Protein AF-A0A1Y1W4R8-F1 (afdb_monomer_lite)

Foldseek 3Di:
DPDPVQLQFAVVRDWDFAWDFDDAKFFFKFKKKAACVVVVVCVVVVHDPVNLVCQLPNDQKDKDWDDWDQDPPRGIITMIMIGHDGHGLPPVVVVSSQVSCVVSRIWTQKTKMKGKIWFADWQVLVVVLCVVLPFDPVQKDPQCLAQNGFKTWGWDADPNWIKIKMKGFPLVCCCVDPVNLVVCLPDVVCVVPPPDPVVVVVLVVQQSTTIMMIMMITRDRHDDDSVVVVVVVVVVRVSSSRRIGHGDGSVSVVVVVVVCQVVDDFDWDQDVVQRWIWTFRDQPVRNRDGDTHTGRD

Sequence (297 aa):
MPDISDARYTSNGIEQQGFVQQSDIFMDSCVVEIPDSYTLMDQLHNITPFDRLHRVFGDGYSFKYIRCSTSVTNGNVSVYKVSAPNVAIADPALTDIFLRMHQEHVFLQNYDITMDCLNISSRAIVKEFLLDNGISSKDILDDENKVGANCISWFTEEDEIRIRNKLYNKFVQLLESGEVRNQLTSKLSELVMPTSQQFGETLVACRNEGLMRLELTVHSPELKEVEWNTNLIVNTLEFLHNCRTFATSYEKQWMALVDQIHNKHTLCIYFHKEHSLGYCHWFNKTTKEISQKWLAI

Radius of gyration: 21.76 Å; chains: 1; bounding box: 57×47×58 Å

Organism: NCBI:txid61395

Secondary structure (DSSP, 8-state):
----TT---STTS-EEES-EE-S--EEEEEEEEEEHHHHHHHHHHT--HHHHHHHHH-TTSEEEEEEEEEETTTEEEEEEEEEEEEEETT-HHHHHHHHHHHHTT-EEEEEEEEEEEEBB--HHHHHHHHHHTT--TTTB---HHHH-TTEEEEEEEETTEEEEEEEEEHHHHHHHSHHHHHHHTT-THHHHS-SSHHHHHHHHHTTTS-EEEEEEEE--SSPPPHHHHHHHHHHHHHHGGGSEEE---HHHHHHHHHHHHHHS--EEEEETTTTEEEEEEEE-TTT--EEEEEEE-

pLDDT: mean 76.64, std 18.44, range [25.83, 98.0]

Structure (mmCIF, N/CA/C/O backbone):
data_AF-A0A1Y1W4R8-F1
#
_entry.id   AF-A0A1Y1W4R8-F1
#
loop_
_atom_site.group_PDB
_atom_site.id
_atom_site.type_symbol
_atom_site.label_atom_id
_atom_site.label_alt_id
_atom_site.label_comp_id
_atom_site.label_asym_id
_atom_site.label_entity_id
_atom_site.label_seq_id
_atom_site.pdbx_PDB_ins_code
_atom_site.Cartn_x
_atom_site.Cartn_y
_atom_site.Cartn_z
_atom_site.occupancy
_atom_site.B_iso_or_equiv
_atom_site.auth_seq_id
_atom_site.auth_comp_id
_atom_site.auth_asym_id
_atom_site.auth_atom_id
_atom_site.pdbx_PDB_model_num
ATOM 1 N N . MET A 1 1 ? -9.402 16.502 23.669 1.00 25.83 1 MET A N 1
ATOM 2 C CA . MET A 1 1 ? -9.146 15.059 23.493 1.00 25.83 1 MET A CA 1
ATOM 3 C C . MET A 1 1 ? -10.283 14.514 22.651 1.00 25.83 1 MET A C 1
ATOM 5 O O . MET A 1 1 ? -11.416 14.765 23.046 1.00 25.83 1 MET A O 1
ATOM 9 N N . PRO A 1 2 ? -10.045 13.912 21.474 1.00 29.12 2 PRO A N 1
ATOM 10 C CA . PRO A 1 2 ? -11.125 13.269 20.745 1.00 29.12 2 PRO A CA 1
ATOM 11 C C . PRO A 1 2 ? -11.544 12.035 21.540 1.00 29.12 2 PRO A C 1
ATOM 13 O O . PRO A 1 2 ? -10.716 11.203 21.900 1.00 29.12 2 PRO A O 1
ATOM 16 N N . ASP A 1 3 ? -12.820 12.026 21.884 1.00 32.09 3 ASP A N 1
ATOM 17 C CA . ASP A 1 3 ? -13.491 11.049 22.718 1.00 32.09 3 ASP A CA 1
ATOM 18 C C . ASP A 1 3 ? -13.475 9.664 22.048 1.00 32.09 3 ASP A C 1
ATOM 20 O O . ASP A 1 3 ? -13.881 9.508 20.898 1.00 32.09 3 ASP A O 1
ATOM 24 N N . ILE A 1 4 ? -12.959 8.674 22.777 1.00 39.00 4 ILE A N 1
ATOM 25 C CA . ILE A 1 4 ? -12.808 7.260 22.388 1.00 39.00 4 ILE A CA 1
ATOM 26 C C . ILE A 1 4 ? -14.156 6.515 22.578 1.00 39.00 4 ILE A C 1
ATOM 28 O O . ILE A 1 4 ? -14.237 5.295 22.466 1.00 39.00 4 ILE A O 1
ATOM 32 N N . SER A 1 5 ? -15.244 7.238 22.866 1.00 36.25 5 SER A N 1
ATOM 33 C CA . SER A 1 5 ? -16.512 6.691 23.368 1.00 36.25 5 SER A CA 1
ATOM 34 C C . SER A 1 5 ? -17.305 5.791 22.406 1.00 36.25 5 SER A C 1
ATOM 36 O O . SER A 1 5 ? -18.175 5.050 22.881 1.00 36.25 5 SER A O 1
ATOM 38 N N . ASP A 1 6 ? -16.955 5.745 21.114 1.00 42.34 6 ASP A N 1
ATOM 39 C CA . ASP A 1 6 ? -17.695 4.963 20.106 1.00 42.34 6 ASP A CA 1
ATOM 40 C C . ASP A 1 6 ? -16.934 3.779 19.480 1.00 42.34 6 ASP A C 1
ATOM 42 O O . ASP A 1 6 ? -17.527 2.992 18.744 1.00 42.34 6 ASP A O 1
ATOM 46 N N . ALA A 1 7 ? -15.662 3.543 19.823 1.00 44.97 7 ALA A N 1
ATOM 47 C CA . ALA A 1 7 ? -14.956 2.319 19.413 1.00 44.97 7 ALA A CA 1
ATOM 48 C C . ALA A 1 7 ? -15.238 1.175 20.402 1.00 44.97 7 ALA A C 1
ATOM 50 O O . ALA A 1 7 ? -14.342 0.647 21.059 1.00 44.97 7 ALA A O 1
ATOM 51 N N . ARG A 1 8 ? -16.513 0.816 20.574 1.00 48.50 8 ARG A N 1
ATOM 52 C CA . ARG A 1 8 ? -16.919 -0.240 21.507 1.00 48.50 8 ARG A CA 1
ATOM 53 C C . ARG A 1 8 ? -17.079 -1.585 20.798 1.00 48.50 8 ARG A C 1
ATOM 55 O O . ARG A 1 8 ? -18.170 -1.979 20.387 1.00 48.50 8 ARG A O 1
ATOM 62 N N . TYR A 1 9 ? -15.951 -2.297 20.793 1.00 55.53 9 TYR A N 1
ATOM 63 C CA . TYR A 1 9 ? -15.835 -3.754 20.829 1.00 55.53 9 TYR A CA 1
ATOM 64 C C . TYR A 1 9 ? -16.275 -4.574 19.601 1.00 55.53 9 TYR A C 1
ATOM 66 O O . TYR A 1 9 ? -17.078 -4.152 18.759 1.00 55.53 9 TYR A O 1
ATOM 74 N N . THR A 1 10 ? -15.838 -5.843 19.601 1.00 52.84 10 THR A N 1
ATOM 75 C CA . THR A 1 10 ? -16.406 -6.926 18.776 1.00 52.84 10 THR A CA 1
ATOM 76 C C . THR A 1 10 ? -17.931 -6.944 18.859 1.00 52.84 10 THR A C 1
ATOM 78 O O . THR A 1 10 ? -18.533 -6.348 19.758 1.00 52.84 10 THR A O 1
ATOM 81 N N . SER A 1 11 ? -18.613 -7.643 17.946 1.00 49.59 11 SER A N 1
ATOM 82 C CA . SER A 1 11 ? -20.048 -7.964 18.093 1.00 49.59 11 SER A CA 1
ATOM 83 C C . SER A 1 11 ? -20.407 -8.511 19.488 1.00 49.59 11 SER A C 1
ATOM 85 O O . SER A 1 11 ? -21.553 -8.375 19.899 1.00 49.59 11 SER A O 1
ATOM 87 N N . ASN A 1 12 ? -19.412 -9.003 20.242 1.00 51.88 12 ASN A N 1
ATOM 88 C CA . ASN A 1 12 ? -19.531 -9.581 21.576 1.00 51.88 12 ASN A CA 1
ATOM 89 C C . ASN A 1 12 ? -18.838 -8.793 22.711 1.00 51.88 12 ASN A C 1
ATOM 91 O O . ASN A 1 12 ? -18.722 -9.329 23.809 1.00 51.88 12 ASN A O 1
ATOM 95 N N . GLY A 1 13 ? -18.361 -7.558 22.512 1.00 55.25 13 GLY A N 1
ATOM 96 C CA . GLY A 1 13 ? -17.855 -6.771 23.649 1.00 55.25 13 GLY A CA 1
ATOM 97 C C . GLY A 1 13 ? -16.383 -6.991 24.044 1.00 55.25 13 GLY A C 1
ATOM 98 O O . GLY A 1 13 ? -16.020 -6.628 25.157 1.00 55.25 13 GLY A O 1
ATOM 99 N N . ILE A 1 14 ? -15.533 -7.578 23.187 1.00 59.78 14 ILE A N 1
ATOM 100 C CA . ILE A 1 14 ? -14.160 -7.979 23.567 1.00 59.78 14 ILE A CA 1
ATOM 101 C C . ILE A 1 14 ? -13.089 -7.089 22.902 1.00 59.78 14 ILE A C 1
ATOM 103 O O . ILE A 1 14 ? -13.163 -6.792 21.711 1.00 59.78 14 ILE A O 1
ATOM 107 N N . GLU A 1 15 ? -12.104 -6.649 23.685 1.00 68.25 15 GLU A N 1
ATOM 108 C CA . GLU A 1 15 ? -10.850 -6.028 23.227 1.00 68.25 15 GLU A CA 1
ATOM 109 C C . GLU A 1 15 ? -9.835 -7.129 22.890 1.00 68.25 15 GLU A C 1
ATOM 111 O O . GLU A 1 15 ? -9.728 -8.103 23.638 1.00 68.25 15 GLU A O 1
ATOM 116 N N . GLN A 1 16 ? -9.101 -6.999 21.780 1.00 72.94 16 GLN A N 1
ATOM 117 C CA . GLN A 1 16 ? -8.046 -7.951 21.423 1.00 72.94 16 GLN A CA 1
ATOM 118 C C . GLN A 1 16 ? -6.667 -7.298 21.535 1.00 72.94 16 GLN A C 1
ATOM 120 O O . GLN A 1 16 ? -6.483 -6.108 21.276 1.00 72.94 16 GLN A O 1
ATOM 125 N N . GLN A 1 17 ? -5.687 -8.098 21.944 1.00 79.44 17 GLN A N 1
ATOM 126 C CA . GLN A 1 17 ? -4.281 -7.749 21.797 1.00 79.44 17 GLN 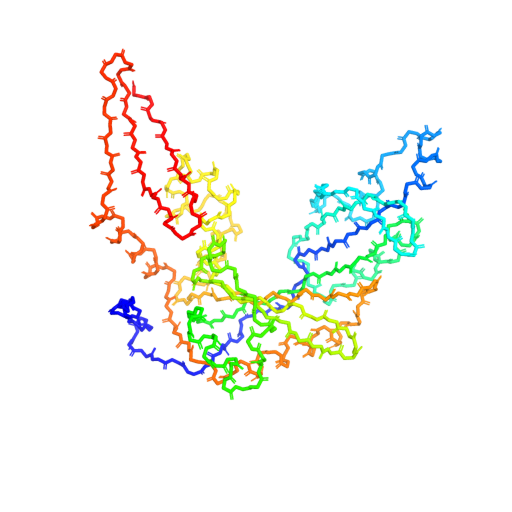A CA 1
ATOM 127 C C . GLN A 1 17 ? -3.805 -8.422 20.512 1.00 79.44 17 GLN A C 1
ATOM 129 O O . GLN A 1 17 ? -3.897 -9.644 20.393 1.00 79.44 17 GLN A O 1
ATOM 134 N N . GLY A 1 18 ? -3.379 -7.613 19.547 1.00 82.62 18 GLY A N 1
ATOM 135 C CA . GLY A 1 18 ? -2.769 -8.084 18.313 1.00 82.62 18 GLY A CA 1
ATOM 136 C C . GLY A 1 18 ? -3.658 -8.178 17.088 1.00 82.62 18 GLY A C 1
ATOM 137 O O . GLY A 1 18 ? -4.890 -8.142 17.137 1.00 82.62 18 GLY A O 1
ATOM 138 N N . PHE A 1 19 ? -2.981 -8.294 15.952 1.00 84.25 19 PHE A N 1
ATOM 139 C CA . PHE A 1 19 ? -3.581 -8.593 14.660 1.00 84.25 19 PHE A CA 1
ATOM 140 C C . PHE A 1 19 ? -3.643 -10.105 14.456 1.00 84.25 19 PHE A C 1
ATOM 142 O O . PHE A 1 19 ? -2.701 -10.823 14.793 1.00 84.25 19 PHE A O 1
ATOM 149 N N . VAL A 1 20 ? -4.745 -10.582 13.877 1.00 79.94 20 VAL A N 1
ATOM 150 C CA . VAL A 1 20 ? -4.888 -11.984 13.465 1.00 79.94 20 VAL A CA 1
ATOM 151 C C . VAL A 1 20 ? -4.828 -12.047 11.942 1.00 79.94 20 VAL A C 1
ATOM 153 O O . VAL A 1 20 ? -5.489 -11.273 11.251 1.00 79.94 20 VAL A O 1
ATOM 156 N N . GLN A 1 21 ? -4.008 -12.944 11.405 1.00 76.38 21 GLN A N 1
ATOM 157 C CA . GLN A 1 21 ? -3.837 -13.112 9.964 1.00 76.38 21 GLN A CA 1
ATOM 158 C C . GLN A 1 21 ? -5.054 -13.812 9.341 1.00 76.38 21 GLN A C 1
ATOM 160 O O . GLN A 1 21 ? -5.540 -14.801 9.887 1.00 76.38 21 GLN A O 1
ATOM 165 N N . GLN A 1 22 ? -5.519 -13.329 8.182 1.00 69.06 22 GLN A N 1
ATOM 166 C CA . GLN A 1 22 ? -6.633 -13.946 7.443 1.00 69.06 22 GLN A CA 1
ATOM 167 C C . GLN A 1 22 ? -6.262 -14.414 6.027 1.00 69.06 22 GLN A C 1
ATOM 169 O O . GLN A 1 22 ? -7.001 -15.202 5.444 1.00 69.06 22 GLN A O 1
ATOM 174 N N . SER A 1 23 ? -5.175 -13.897 5.444 1.00 69.81 23 SER A N 1
ATOM 175 C CA . SER A 1 23 ? -4.944 -13.972 3.995 1.00 69.81 23 SER A CA 1
ATOM 176 C C . SER A 1 23 ? -3.475 -14.154 3.607 1.00 69.81 23 SER A C 1
ATOM 178 O O . SER A 1 23 ? -2.574 -13.991 4.437 1.00 69.81 23 SER A O 1
ATOM 180 N N . ASP A 1 24 ? -3.279 -14.508 2.335 1.00 78.69 24 ASP A N 1
ATOM 181 C CA . ASP A 1 24 ? -1.984 -14.590 1.661 1.00 78.69 24 ASP A CA 1
ATOM 182 C C . ASP A 1 24 ? -1.359 -13.197 1.453 1.00 78.69 24 ASP A C 1
ATOM 184 O O . ASP A 1 24 ? -2.015 -12.162 1.581 1.00 78.69 24 ASP A O 1
ATOM 188 N N . ILE A 1 25 ? -0.066 -13.172 1.131 1.00 87.94 25 ILE A N 1
ATOM 189 C CA . ILE A 1 25 ? 0.688 -11.945 0.849 1.00 87.94 25 ILE A CA 1
ATOM 190 C C . ILE A 1 25 ? 0.608 -11.645 -0.648 1.00 87.94 25 ILE A C 1
ATOM 192 O O . ILE A 1 25 ? 0.933 -12.497 -1.480 1.00 87.94 25 ILE A O 1
ATOM 196 N N . PHE A 1 26 ? 0.235 -10.415 -0.996 1.00 89.69 26 PHE A N 1
ATOM 197 C CA . PHE A 1 26 ? 0.053 -9.985 -2.384 1.00 89.69 26 PHE A CA 1
ATOM 198 C C . PHE A 1 26 ? 0.991 -8.841 -2.749 1.00 89.69 26 PHE A C 1
ATOM 200 O O . PHE A 1 26 ? 1.222 -7.951 -1.936 1.00 89.69 26 PHE A O 1
ATOM 207 N N . MET A 1 27 ? 1.466 -8.807 -3.992 1.00 89.44 27 MET A N 1
ATOM 208 C CA . MET A 1 27 ? 2.014 -7.590 -4.587 1.00 89.44 27 MET A CA 1
ATOM 209 C C . MET A 1 27 ? 0.844 -6.706 -5.037 1.00 89.44 27 MET A C 1
ATOM 211 O O . MET A 1 27 ? 0.074 -7.103 -5.908 1.00 89.44 27 MET A O 1
ATOM 215 N N . ASP A 1 28 ? 0.697 -5.522 -4.439 1.00 87.38 28 ASP A N 1
ATOM 216 C CA . ASP A 1 28 ? -0.388 -4.575 -4.755 1.00 87.38 28 ASP A CA 1
ATOM 217 C C . ASP A 1 28 ? 0.006 -3.647 -5.904 1.00 87.38 28 ASP A C 1
ATOM 219 O O . ASP A 1 28 ? -0.765 -3.377 -6.829 1.00 87.38 28 ASP A O 1
ATOM 223 N N . SER A 1 29 ? 1.245 -3.160 -5.880 1.00 92.12 29 SER A N 1
ATOM 224 C CA . SER A 1 29 ? 1.756 -2.318 -6.950 1.00 92.12 29 SER A CA 1
ATOM 225 C C . SER A 1 29 ? 3.275 -2.282 -6.991 1.00 92.12 29 SER A C 1
ATOM 227 O O . SER A 1 29 ? 3.942 -2.650 -6.031 1.00 92.12 29 SER A O 1
ATOM 229 N N . CYS A 1 30 ? 3.834 -1.805 -8.095 1.00 93.69 30 CYS A N 1
ATOM 230 C CA . CYS A 1 30 ? 5.234 -1.427 -8.162 1.00 93.69 30 CYS A CA 1
ATOM 231 C C . CYS A 1 30 ? 5.417 -0.079 -8.850 1.00 93.69 30 CYS A C 1
ATOM 233 O O . CYS A 1 30 ? 4.568 0.389 -9.613 1.00 93.69 30 CYS A O 1
ATOM 235 N N . VAL A 1 31 ? 6.528 0.578 -8.541 1.00 94.94 31 VAL A N 1
ATOM 236 C CA . VAL A 1 31 ? 6.958 1.794 -9.219 1.00 94.94 31 VAL A CA 1
ATOM 237 C C . VAL A 1 31 ? 8.148 1.443 -10.082 1.00 94.94 31 VAL A C 1
ATOM 239 O O . VAL A 1 31 ? 9.137 0.893 -9.597 1.00 94.94 31 VAL A O 1
ATOM 242 N N . VAL A 1 32 ? 8.043 1.783 -11.359 1.00 94.81 32 VAL A N 1
ATOM 243 C CA . VAL A 1 32 ? 9.066 1.503 -12.357 1.00 94.81 32 VAL A CA 1
ATOM 244 C C . VAL A 1 32 ? 9.500 2.775 -13.062 1.00 94.81 32 VAL A C 1
ATOM 246 O O . VAL A 1 32 ? 8.744 3.743 -13.167 1.00 94.81 32 VAL A O 1
ATOM 249 N N . GLU A 1 33 ? 10.721 2.764 -13.568 1.00 94.00 33 GLU A N 1
ATOM 250 C CA . GLU A 1 33 ? 11.289 3.826 -14.376 1.00 94.00 33 GLU A CA 1
ATOM 251 C C . GLU A 1 33 ? 11.697 3.315 -15.758 1.00 94.00 33 GLU A C 1
ATOM 253 O O . GLU A 1 33 ? 12.203 2.203 -15.914 1.00 94.00 33 GLU A O 1
ATOM 258 N N . ILE A 1 34 ? 11.453 4.150 -16.765 1.00 92.56 34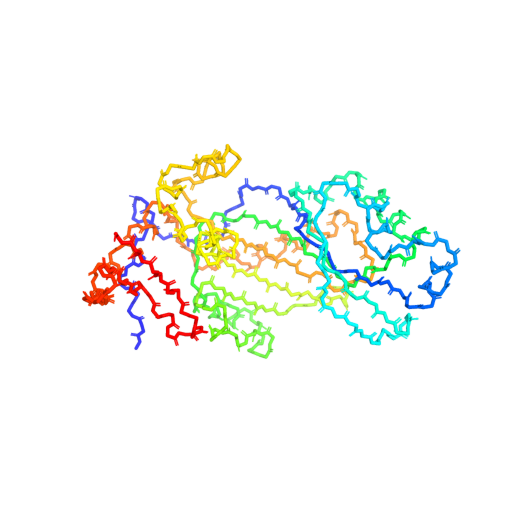 ILE A N 1
ATOM 259 C CA . ILE A 1 34 ? 11.844 3.919 -18.154 1.00 92.56 34 ILE A CA 1
ATOM 260 C C . ILE A 1 34 ? 12.804 5.050 -18.537 1.00 92.56 34 ILE A C 1
ATOM 262 O O . ILE A 1 34 ? 12.392 6.214 -18.481 1.00 92.56 34 ILE A O 1
ATOM 266 N N . PRO A 1 35 ? 14.069 4.757 -18.891 1.00 90.94 35 PRO A N 1
ATOM 267 C CA . PRO A 1 35 ? 15.035 5.795 -19.226 1.00 90.94 35 PRO A CA 1
ATOM 268 C C . PRO A 1 35 ? 14.734 6.467 -20.562 1.00 90.94 35 PRO A C 1
ATOM 270 O O . PRO A 1 35 ? 14.467 5.808 -21.570 1.00 90.94 35 PRO A O 1
ATOM 273 N N . ASP A 1 36 ? 14.862 7.791 -20.589 1.00 85.31 36 ASP A N 1
ATOM 274 C CA . ASP A 1 36 ? 14.598 8.604 -21.776 1.00 85.31 36 ASP A CA 1
ATOM 275 C C . ASP A 1 36 ? 15.596 8.288 -22.907 1.00 85.31 36 ASP A C 1
ATOM 277 O O . ASP A 1 36 ? 15.286 8.469 -24.083 1.00 85.31 36 ASP A O 1
ATOM 281 N N . SER A 1 37 ? 16.776 7.742 -22.597 1.00 77.25 37 SER A N 1
ATOM 282 C CA . SER A 1 37 ? 17.736 7.274 -23.609 1.00 77.25 37 SER A CA 1
ATOM 283 C C . SER A 1 37 ? 17.149 6.208 -24.543 1.00 77.25 37 SER A C 1
ATOM 285 O O . SER A 1 37 ? 17.517 6.159 -25.717 1.00 77.25 37 SER A O 1
ATOM 287 N N . TYR A 1 38 ? 16.195 5.407 -24.062 1.00 74.00 38 TYR A N 1
ATOM 288 C CA . TYR A 1 38 ? 15.489 4.418 -24.877 1.00 74.00 38 TYR A CA 1
ATOM 289 C C . TYR A 1 38 ? 14.309 5.022 -25.644 1.00 74.00 38 TYR A C 1
ATOM 291 O O . TYR A 1 38 ? 13.960 4.514 -26.709 1.00 74.00 38 TYR A O 1
ATOM 299 N N . THR A 1 39 ? 13.775 6.169 -25.203 1.00 63.91 39 THR A N 1
ATOM 300 C CA . THR A 1 39 ? 12.689 6.852 -25.927 1.00 63.91 39 THR A CA 1
ATOM 301 C C . THR A 1 39 ? 13.112 7.360 -27.310 1.00 63.91 39 THR A C 1
ATOM 303 O O . THR A 1 39 ? 12.273 7.459 -28.202 1.00 63.91 39 THR A O 1
ATOM 306 N N . LEU A 1 40 ? 14.407 7.613 -27.547 1.00 59.34 40 LEU A N 1
ATOM 307 C CA . LEU A 1 40 ? 14.915 8.004 -28.871 1.00 59.34 40 LEU A CA 1
ATOM 308 C C . LEU A 1 40 ? 14.905 6.840 -29.881 1.00 59.34 40 LEU A C 1
ATOM 310 O O . LEU A 1 40 ? 14.581 7.036 -31.050 1.00 59.34 40 LEU A O 1
ATOM 314 N N . MET A 1 41 ? 15.241 5.625 -29.431 1.00 61.75 41 MET A N 1
ATOM 315 C CA . MET A 1 41 ? 15.124 4.394 -30.232 1.00 61.75 41 MET A CA 1
ATOM 316 C C . MET A 1 41 ? 13.650 4.050 -30.478 1.00 61.75 41 MET A C 1
ATOM 318 O O . MET A 1 41 ? 13.272 3.634 -31.569 1.00 61.75 41 MET A O 1
ATOM 322 N N . ASP A 1 42 ? 12.804 4.285 -29.479 1.00 66.00 42 ASP A N 1
ATOM 323 C CA . ASP A 1 42 ? 11.368 4.041 -29.557 1.00 66.00 42 ASP A CA 1
ATOM 324 C C . ASP A 1 42 ? 10.651 4.958 -30.546 1.00 66.00 42 ASP A C 1
ATOM 326 O O . ASP A 1 42 ? 9.759 4.506 -31.261 1.00 66.00 42 ASP A O 1
ATOM 330 N N . GLN A 1 43 ? 11.085 6.216 -30.664 1.00 62.81 43 GLN A N 1
ATOM 331 C CA . GLN A 1 43 ? 10.585 7.147 -31.680 1.00 62.81 43 GLN A CA 1
ATOM 332 C C . GLN A 1 43 ? 10.854 6.661 -33.110 1.00 62.81 43 GLN A C 1
ATOM 334 O O . GLN A 1 43 ? 10.039 6.905 -33.997 1.00 62.81 43 GLN A O 1
ATOM 339 N N . LEU A 1 44 ? 11.957 5.940 -33.346 1.00 63.81 44 LEU A N 1
ATOM 340 C CA . LEU A 1 44 ? 12.257 5.348 -34.657 1.00 63.81 44 LEU A CA 1
ATOM 341 C C . LEU A 1 44 ? 11.349 4.150 -34.983 1.00 63.81 44 LEU A C 1
ATOM 343 O O . LEU A 1 44 ? 11.157 3.831 -36.156 1.00 63.81 44 LEU A O 1
ATOM 347 N N . HIS A 1 45 ? 10.775 3.509 -33.962 1.00 69.94 45 HIS A N 1
ATOM 348 C CA . HIS A 1 45 ? 9.942 2.311 -34.085 1.00 69.94 45 HIS A CA 1
ATOM 349 C C . HIS A 1 45 ? 8.470 2.522 -33.679 1.00 69.94 45 HIS A C 1
ATOM 351 O O . HIS A 1 45 ? 7.714 1.552 -33.654 1.00 69.94 45 HIS A O 1
ATOM 357 N N . ASN A 1 46 ? 8.048 3.763 -33.401 1.00 74.38 46 ASN A N 1
ATOM 358 C CA . ASN A 1 46 ? 6.721 4.117 -32.873 1.00 74.38 46 ASN A CA 1
ATOM 359 C C . ASN A 1 46 ? 6.309 3.314 -31.623 1.00 74.38 46 ASN A C 1
ATOM 361 O O . ASN A 1 46 ? 5.139 2.978 -31.456 1.00 74.38 46 ASN A O 1
ATOM 365 N N . ILE A 1 47 ? 7.261 2.999 -30.746 1.00 80.50 47 ILE A N 1
ATOM 366 C CA . ILE A 1 47 ? 6.984 2.318 -29.477 1.00 80.50 47 ILE A CA 1
ATOM 367 C C . ILE A 1 47 ? 6.699 3.389 -28.421 1.00 80.50 47 ILE A C 1
ATOM 369 O O . ILE A 1 47 ? 7.424 4.372 -28.301 1.00 80.50 47 ILE A O 1
ATOM 373 N N . THR A 1 48 ? 5.631 3.238 -27.650 1.00 84.88 48 THR A N 1
ATOM 374 C CA . THR A 1 48 ? 5.349 4.118 -26.511 1.00 84.88 48 THR A CA 1
ATOM 375 C C . THR A 1 48 ? 5.831 3.484 -25.202 1.00 84.88 48 THR A C 1
ATOM 377 O O . THR A 1 48 ? 5.948 2.259 -25.105 1.00 84.88 48 THR A O 1
ATOM 380 N N . PRO A 1 49 ? 6.057 4.278 -24.137 1.00 85.25 49 PRO A N 1
ATOM 381 C CA . PRO A 1 49 ? 6.320 3.727 -22.808 1.00 85.25 49 PRO A CA 1
ATOM 382 C C . PRO A 1 49 ? 5.219 2.771 -22.324 1.00 85.25 49 PRO A C 1
ATOM 384 O O . PRO A 1 49 ? 5.515 1.782 -21.661 1.00 85.25 49 PRO A O 1
ATOM 387 N N . PHE A 1 50 ? 3.957 3.022 -22.692 1.00 87.38 50 PHE A N 1
ATOM 388 C CA . PHE A 1 50 ? 2.850 2.119 -22.374 1.00 87.38 50 PHE A CA 1
ATOM 389 C C . PHE A 1 50 ? 2.964 0.785 -23.116 1.00 87.38 50 PHE A C 1
ATOM 391 O O . PHE A 1 50 ? 2.706 -0.247 -22.508 1.00 87.38 50 PHE A O 1
ATOM 398 N N . ASP A 1 51 ? 3.423 0.768 -24.371 1.00 88.44 51 ASP A N 1
ATOM 399 C CA . ASP A 1 51 ? 3.644 -0.487 -25.103 1.00 88.44 51 ASP A CA 1
ATOM 400 C C . ASP A 1 51 ? 4.694 -1.364 -24.410 1.00 88.44 51 ASP A C 1
ATOM 402 O O . ASP A 1 51 ? 4.506 -2.575 -24.299 1.00 88.44 51 ASP A O 1
ATOM 406 N N . ARG A 1 52 ? 5.773 -0.763 -23.884 1.00 89.25 52 ARG A N 1
ATOM 407 C CA . ARG A 1 52 ? 6.774 -1.483 -23.073 1.00 89.25 52 ARG A CA 1
ATOM 408 C C . ARG A 1 52 ? 6.148 -2.073 -21.813 1.00 89.25 52 ARG A C 1
ATOM 410 O O . ARG A 1 52 ? 6.341 -3.251 -21.527 1.00 89.25 52 ARG A O 1
ATOM 417 N N . LEU A 1 53 ? 5.359 -1.282 -21.085 1.00 92.50 53 LEU A N 1
ATOM 418 C CA . LEU A 1 53 ? 4.659 -1.757 -19.889 1.00 92.50 53 LEU A CA 1
ATOM 419 C C . LEU A 1 53 ? 3.688 -2.905 -20.217 1.00 92.50 53 LEU A C 1
ATOM 421 O O . LEU A 1 53 ? 3.696 -3.917 -19.522 1.00 92.50 53 LEU A O 1
ATOM 425 N N . HIS A 1 54 ? 2.929 -2.815 -21.312 1.00 92.25 54 HIS A N 1
ATOM 426 C CA . HIS A 1 54 ? 2.053 -3.901 -21.762 1.00 92.25 54 HIS A CA 1
ATOM 427 C C . HIS A 1 54 ? 2.831 -5.170 -22.140 1.00 92.25 54 HIS A C 1
ATOM 429 O O . HIS A 1 54 ? 2.383 -6.264 -21.811 1.00 92.25 54 HIS A O 1
ATOM 435 N N . ARG A 1 55 ? 4.011 -5.071 -22.767 1.00 91.56 55 ARG A N 1
ATOM 436 C CA . ARG A 1 55 ? 4.851 -6.254 -23.062 1.00 91.56 55 ARG A CA 1
ATOM 437 C C . ARG A 1 55 ? 5.377 -6.944 -21.806 1.00 91.56 55 ARG A C 1
ATOM 439 O O . ARG A 1 55 ? 5.521 -8.164 -21.788 1.00 91.56 55 ARG A O 1
ATOM 446 N N . VAL A 1 56 ? 5.665 -6.172 -20.762 1.00 92.62 56 VAL A N 1
ATOM 447 C CA . VAL A 1 56 ? 6.164 -6.700 -19.489 1.00 92.62 56 VAL A CA 1
ATOM 448 C C . VAL A 1 56 ? 5.038 -7.336 -18.672 1.00 92.62 56 VAL A C 1
ATOM 450 O O . VAL A 1 56 ? 5.148 -8.499 -18.269 1.00 92.62 56 VAL A O 1
ATOM 453 N N . PHE A 1 57 ? 3.971 -6.572 -18.432 1.00 90.81 57 PHE A N 1
ATOM 454 C CA . PHE A 1 57 ? 2.934 -6.885 -17.447 1.00 90.81 57 PHE A CA 1
ATOM 455 C C . PHE A 1 57 ? 1.657 -7.478 -18.066 1.00 90.81 57 PHE A C 1
ATOM 457 O O . PHE A 1 57 ? 0.957 -8.243 -17.409 1.00 90.81 57 PHE A O 1
ATOM 464 N N . GLY A 1 58 ? 1.358 -7.180 -19.332 1.00 88.38 58 GLY A N 1
ATOM 465 C CA . GLY A 1 58 ? 0.132 -7.617 -20.006 1.00 88.38 58 GLY A CA 1
ATOM 466 C C . GLY A 1 58 ? -1.119 -6.823 -19.610 1.00 88.38 58 GLY A C 1
ATOM 467 O O . GLY A 1 58 ? -1.063 -5.849 -18.861 1.00 88.38 58 GLY A O 1
ATOM 468 N N . ASP A 1 59 ? -2.270 -7.260 -20.122 1.00 82.94 59 ASP A N 1
ATOM 469 C CA . ASP A 1 59 ? -3.542 -6.516 -20.060 1.00 82.94 59 ASP A CA 1
ATOM 470 C C . ASP A 1 59 ? -4.258 -6.577 -18.700 1.00 82.94 59 ASP A C 1
ATOM 472 O O . ASP A 1 59 ? -5.260 -5.895 -18.491 1.00 82.94 59 ASP A O 1
ATOM 476 N N . GLY A 1 60 ? -3.758 -7.384 -17.760 1.00 81.56 60 GLY A N 1
ATOM 477 C CA . GLY A 1 60 ? -4.302 -7.474 -16.402 1.00 81.56 60 GLY A CA 1
ATOM 478 C C . GLY A 1 60 ? -3.875 -6.324 -15.486 1.00 81.56 60 GLY A C 1
ATOM 479 O O . GLY A 1 60 ? -4.470 -6.131 -14.431 1.00 81.56 60 GLY A O 1
ATOM 480 N N . TYR A 1 61 ? -2.858 -5.553 -15.866 1.00 89.31 61 TYR A N 1
ATOM 481 C CA . TYR A 1 61 ? -2.292 -4.502 -15.025 1.00 89.31 61 TYR A CA 1
ATOM 482 C C . TYR A 1 61 ? -2.775 -3.126 -15.464 1.00 89.31 61 TYR A C 1
ATOM 484 O O . TYR A 1 61 ? -3.081 -2.886 -16.630 1.00 89.31 61 TYR A O 1
ATOM 492 N N . SER A 1 62 ? -2.812 -2.194 -14.513 1.00 89.06 62 SER A N 1
ATOM 493 C CA . SER A 1 62 ? -3.089 -0.790 -14.813 1.00 89.06 62 SER A CA 1
ATOM 494 C C . SER A 1 62 ? -1.846 0.062 -14.606 1.00 89.06 62 SER A C 1
ATOM 496 O O . SER A 1 62 ? -1.068 -0.141 -13.672 1.00 89.06 62 SER A O 1
ATOM 498 N N . PHE A 1 63 ? -1.664 1.034 -15.497 1.00 92.88 63 PHE A N 1
ATOM 499 C CA . PHE A 1 63 ? -0.470 1.866 -15.551 1.00 92.88 63 PHE A CA 1
ATOM 500 C C . PHE A 1 63 ? -0.836 3.330 -15.340 1.00 92.88 63 PHE A C 1
ATOM 502 O O . PHE A 1 63 ? -1.757 3.859 -15.966 1.00 92.88 63 PHE A O 1
ATOM 509 N N . LYS A 1 64 ? -0.084 4.014 -14.481 1.00 92.81 64 LYS A N 1
ATOM 510 C CA . LYS A 1 64 ? -0.263 5.438 -14.205 1.00 92.81 64 LYS A CA 1
ATOM 511 C C . LYS A 1 64 ? 1.073 6.156 -14.270 1.00 92.81 64 LYS A C 1
ATOM 513 O O . LYS A 1 64 ? 1.959 5.901 -13.460 1.00 92.81 64 LYS A O 1
ATOM 518 N N . TYR A 1 65 ? 1.193 7.110 -15.185 1.00 93.19 65 TYR A N 1
ATOM 519 C CA . TYR A 1 65 ? 2.325 8.031 -15.195 1.00 93.19 65 TYR A CA 1
ATOM 520 C C . TYR A 1 65 ? 2.345 8.872 -13.910 1.00 93.19 65 TYR A C 1
ATOM 522 O O . TYR A 1 65 ? 1.320 9.429 -13.505 1.00 93.19 65 TYR A O 1
ATOM 530 N N . ILE A 1 66 ? 3.510 8.951 -13.266 1.00 93.25 66 ILE A N 1
ATOM 531 C CA . ILE A 1 66 ? 3.711 9.723 -12.037 1.00 93.25 66 ILE A CA 1
ATOM 532 C C . ILE A 1 66 ? 4.400 11.046 -12.360 1.00 93.25 66 ILE A C 1
ATOM 534 O O . ILE A 1 66 ? 3.872 12.109 -12.034 1.00 93.25 66 ILE A O 1
ATOM 538 N N . ARG A 1 67 ? 5.608 10.979 -12.933 1.00 93.44 67 ARG A N 1
ATOM 539 C CA . ARG A 1 67 ? 6.482 12.136 -13.176 1.00 93.44 67 ARG A CA 1
ATOM 540 C C . ARG A 1 67 ? 7.701 11.759 -14.016 1.00 93.44 67 ARG A C 1
ATOM 542 O O . ARG A 1 67 ? 8.072 10.590 -14.069 1.00 93.44 67 ARG A O 1
ATOM 549 N N . CYS A 1 68 ? 8.390 12.768 -14.534 1.00 91.62 68 CYS A N 1
ATOM 550 C CA . CYS A 1 68 ? 9.789 12.660 -14.934 1.00 91.62 68 CYS A CA 1
ATOM 551 C C . CYS A 1 68 ? 10.697 12.929 -13.727 1.00 91.62 68 CYS A C 1
ATOM 553 O O . CYS A 1 68 ? 10.366 13.736 -12.851 1.00 91.62 68 CYS A O 1
ATOM 555 N N . SER A 1 69 ? 11.850 12.272 -13.683 1.00 92.38 69 SER A N 1
ATOM 556 C CA . SER A 1 69 ? 12.887 12.512 -12.678 1.00 92.38 69 SER A CA 1
ATOM 557 C C . SER A 1 69 ? 14.273 12.197 -13.227 1.00 92.38 69 SER A C 1
ATOM 559 O O . SER A 1 69 ? 14.404 11.601 -14.290 1.00 92.38 69 SER A O 1
ATOM 561 N N . THR A 1 70 ? 15.312 12.569 -12.484 1.00 90.69 70 THR A N 1
ATOM 562 C CA . THR A 1 70 ? 16.681 12.134 -12.766 1.00 90.69 70 THR A CA 1
ATOM 563 C C . THR A 1 70 ? 17.042 11.009 -11.802 1.00 90.69 70 THR A C 1
ATOM 565 O O . THR A 1 70 ? 17.166 11.231 -10.598 1.00 90.69 70 THR A O 1
ATOM 568 N N . SER A 1 71 ? 17.159 9.800 -12.339 1.00 86.38 71 SER A N 1
ATOM 569 C CA . SER A 1 71 ? 17.680 8.616 -11.665 1.00 86.38 71 SER A CA 1
ATOM 570 C C . SER A 1 71 ? 19.205 8.688 -11.594 1.00 86.38 71 SER A C 1
ATOM 572 O O . SER A 1 71 ? 19.867 9.117 -12.542 1.00 86.38 71 SER A O 1
ATOM 574 N N . VAL A 1 72 ? 19.771 8.261 -10.463 1.00 83.62 72 VAL A N 1
ATOM 575 C CA . VAL A 1 72 ? 21.230 8.227 -10.256 1.00 83.62 72 VAL A CA 1
ATOM 576 C C . VAL A 1 72 ? 21.888 7.241 -11.220 1.00 83.62 72 VAL A C 1
ATOM 578 O O . VAL A 1 72 ? 22.972 7.509 -11.731 1.00 83.62 72 VAL A O 1
ATOM 581 N N . THR A 1 73 ? 21.225 6.116 -11.480 1.00 84.31 73 THR A N 1
ATOM 582 C CA . THR A 1 73 ? 21.730 5.034 -12.330 1.00 84.31 73 THR A CA 1
ATOM 583 C C . THR A 1 73 ? 21.366 5.236 -13.795 1.00 84.31 73 THR A C 1
ATOM 585 O O . THR A 1 73 ? 22.190 4.978 -14.667 1.00 84.31 73 THR A O 1
ATOM 588 N N . ASN A 1 74 ? 20.156 5.727 -14.070 1.00 85.69 74 ASN A N 1
ATOM 589 C CA . ASN A 1 74 ? 19.569 5.693 -15.410 1.00 85.69 74 ASN A CA 1
ATOM 590 C C . ASN A 1 74 ? 19.436 7.069 -16.091 1.00 85.69 74 ASN A C 1
ATOM 592 O O . ASN A 1 74 ? 18.945 7.157 -17.216 1.00 85.69 74 ASN A O 1
ATOM 596 N N . GLY A 1 75 ? 19.888 8.151 -15.451 1.00 89.25 75 GLY A N 1
ATOM 597 C CA . GLY A 1 75 ? 19.785 9.501 -16.004 1.00 89.25 75 GLY A CA 1
ATOM 598 C C . GLY A 1 75 ? 18.344 10.008 -16.005 1.00 89.25 75 GLY A C 1
ATOM 599 O O . GLY A 1 75 ? 17.614 9.808 -15.038 1.00 89.25 75 GLY A O 1
ATOM 600 N N . ASN A 1 76 ? 17.918 10.706 -17.057 1.00 91.81 76 ASN A N 1
ATOM 601 C CA . ASN A 1 76 ? 16.530 11.164 -17.143 1.00 91.81 76 ASN A CA 1
ATOM 602 C C . ASN A 1 76 ? 15.596 9.979 -17.395 1.00 91.81 76 ASN A C 1
ATOM 604 O O . ASN A 1 76 ? 15.832 9.176 -18.299 1.00 91.81 76 ASN A O 1
ATOM 608 N N . VAL A 1 77 ? 14.559 9.870 -16.571 1.00 91.94 77 VAL A N 1
ATOM 609 C CA . VAL A 1 77 ? 13.611 8.761 -16.591 1.00 91.94 77 VAL A CA 1
ATOM 610 C C . VAL A 1 77 ? 12.178 9.262 -16.489 1.00 91.94 77 VAL A C 1
ATOM 612 O O . VAL A 1 77 ? 11.879 10.258 -15.819 1.00 91.94 77 VAL A O 1
ATOM 615 N N . SER A 1 78 ? 11.273 8.487 -17.071 1.00 92.69 78 SER A N 1
ATOM 616 C CA . SER A 1 78 ? 9.835 8.587 -16.851 1.00 92.69 78 SER A CA 1
ATOM 617 C C . SER A 1 78 ? 9.390 7.523 -15.846 1.00 92.69 78 SER A C 1
ATOM 619 O O . SER A 1 78 ? 9.675 6.341 -16.025 1.00 92.69 78 SER A O 1
ATOM 621 N N . VAL A 1 79 ? 8.695 7.939 -14.785 1.00 94.44 79 VAL A N 1
ATOM 622 C CA . VAL A 1 79 ? 8.292 7.078 -13.664 1.00 94.44 79 VAL A CA 1
ATOM 623 C C . VAL A 1 79 ? 6.810 6.740 -13.751 1.00 94.44 79 VAL A C 1
ATOM 625 O O . VAL A 1 79 ? 5.963 7.632 -13.883 1.00 94.44 79 VAL A O 1
ATOM 628 N N . TYR A 1 80 ? 6.496 5.457 -13.604 1.00 95.06 80 TYR A N 1
ATOM 629 C CA . TYR A 1 80 ? 5.149 4.906 -13.687 1.00 95.06 80 TYR A CA 1
ATOM 630 C C . TYR A 1 80 ? 4.827 4.074 -12.446 1.00 95.06 80 TYR A C 1
ATOM 632 O O . TYR A 1 80 ? 5.677 3.354 -11.930 1.00 95.06 80 TYR A O 1
ATOM 640 N N . LYS A 1 81 ? 3.578 4.157 -11.983 1.00 94.88 81 LYS A N 1
ATOM 641 C CA . LYS A 1 81 ? 2.993 3.199 -11.045 1.00 94.88 81 LYS A CA 1
ATOM 642 C C . LYS A 1 81 ? 2.293 2.110 -11.850 1.00 94.88 81 LYS A C 1
ATOM 644 O O . LYS A 1 81 ? 1.487 2.426 -12.726 1.00 94.88 81 LYS A O 1
ATOM 649 N N . VAL A 1 82 ? 2.582 0.861 -11.524 1.00 93.44 82 VAL A N 1
ATOM 650 C CA . VAL A 1 82 ? 1.952 -0.333 -12.080 1.00 93.44 82 VAL A CA 1
ATOM 651 C C . VAL A 1 82 ? 1.156 -0.988 -10.960 1.00 93.44 82 VAL A C 1
ATOM 653 O O . VAL A 1 82 ? 1.735 -1.436 -9.977 1.00 93.44 82 VAL A O 1
ATOM 656 N N . SER A 1 83 ? -0.168 -1.003 -11.065 1.00 90.31 83 SER A N 1
ATOM 657 C CA . SER A 1 83 ? -1.035 -1.661 -10.082 1.00 90.31 83 SER A CA 1
ATOM 658 C C . SER A 1 83 ? -1.326 -3.094 -10.516 1.00 90.31 83 SER A C 1
ATOM 660 O O . SER A 1 83 ? -1.698 -3.330 -11.669 1.00 90.31 83 SER A O 1
ATOM 662 N N . ALA A 1 84 ? -1.152 -4.028 -9.584 1.00 81.75 84 ALA A N 1
ATOM 663 C CA . ALA A 1 84 ? -1.276 -5.462 -9.785 1.00 81.75 84 ALA A CA 1
ATOM 664 C C . ALA A 1 84 ? -2.585 -5.973 -9.158 1.00 81.75 84 ALA A C 1
ATOM 666 O O . ALA A 1 84 ? -2.819 -5.754 -7.968 1.00 81.75 84 ALA A O 1
ATOM 667 N N . PRO A 1 85 ? -3.465 -6.651 -9.912 1.00 71.00 85 PRO A N 1
ATOM 668 C CA . PRO A 1 85 ? -4.707 -7.162 -9.345 1.00 71.00 85 PRO A CA 1
ATOM 669 C C . PRO A 1 85 ? -4.462 -8.460 -8.562 1.00 71.00 85 PRO A C 1
ATOM 671 O O . PRO A 1 85 ? -4.426 -9.538 -9.147 1.00 71.00 85 PRO A O 1
ATOM 674 N N . ASN A 1 86 ? -4.350 -8.371 -7.233 1.00 71.56 86 ASN A N 1
ATOM 675 C CA . ASN A 1 86 ? -4.319 -9.528 -6.318 1.00 71.56 86 ASN A CA 1
ATOM 676 C C . ASN A 1 86 ? -3.292 -10.616 -6.700 1.00 71.56 86 ASN A C 1
ATOM 678 O O . ASN A 1 86 ? -3.586 -11.809 -6.617 1.00 71.56 86 ASN A O 1
ATOM 682 N N . VAL A 1 87 ? -2.093 -10.223 -7.130 1.00 85.25 87 VAL A N 1
ATOM 683 C CA . VAL A 1 87 ? -1.048 -11.182 -7.516 1.00 85.25 87 VAL A CA 1
ATOM 684 C C . VAL A 1 87 ? -0.322 -11.645 -6.262 1.00 85.25 87 VAL A C 1
ATOM 686 O O . VAL A 1 87 ? 0.279 -10.830 -5.562 1.00 85.25 87 VAL A O 1
ATOM 689 N N . ALA A 1 88 ? -0.399 -12.938 -5.947 1.00 89.19 88 ALA A N 1
ATOM 690 C CA . ALA A 1 88 ? 0.298 -13.495 -4.792 1.00 89.19 88 ALA A CA 1
ATOM 691 C C . ALA A 1 88 ? 1.812 -13.304 -4.957 1.00 89.19 88 ALA A C 1
ATOM 693 O O . ALA A 1 88 ? 2.347 -13.506 -6.044 1.00 89.19 88 ALA A O 1
ATOM 694 N N . ILE A 1 89 ? 2.525 -12.954 -3.883 1.00 88.50 89 ILE A N 1
ATOM 695 C CA . ILE A 1 89 ? 3.984 -12.758 -3.957 1.00 88.50 89 ILE A CA 1
ATOM 696 C C . ILE A 1 89 ? 4.724 -14.046 -4.351 1.00 88.50 89 ILE A C 1
ATOM 698 O O . ILE A 1 89 ? 5.811 -13.993 -4.912 1.00 88.50 89 ILE A O 1
ATOM 702 N N . ALA A 1 90 ? 4.112 -15.201 -4.078 1.00 87.75 90 ALA A N 1
ATOM 703 C CA . ALA A 1 90 ? 4.613 -16.520 -4.446 1.00 87.75 90 ALA A CA 1
ATOM 704 C C . ALA A 1 90 ? 4.227 -16.958 -5.872 1.00 87.75 90 ALA A C 1
ATOM 706 O O . ALA A 1 90 ? 4.566 -18.074 -6.265 1.00 87.75 90 ALA A O 1
ATOM 707 N N . ASP A 1 91 ? 3.497 -16.135 -6.633 1.00 87.94 91 ASP A N 1
ATOM 708 C CA . ASP A 1 91 ? 3.106 -16.468 -8.002 1.00 87.94 91 ASP A CA 1
ATOM 709 C C . ASP A 1 91 ? 4.353 -16.532 -8.909 1.00 87.94 91 ASP A C 1
ATOM 711 O O . ASP A 1 91 ? 5.041 -15.517 -9.072 1.00 87.94 91 ASP A O 1
ATOM 715 N N . PRO A 1 92 ? 4.650 -17.686 -9.543 1.00 84.62 92 PRO A N 1
ATOM 716 C CA . PRO A 1 92 ? 5.786 -17.821 -10.456 1.00 84.62 92 PRO A CA 1
ATOM 717 C C . PRO A 1 92 ? 5.770 -16.821 -11.620 1.00 84.62 92 PRO A C 1
ATOM 719 O O . PRO A 1 92 ? 6.827 -16.481 -12.153 1.00 84.62 92 PRO A O 1
ATOM 722 N N . ALA A 1 93 ? 4.593 -16.311 -12.007 1.00 85.62 93 ALA A N 1
ATOM 723 C CA . ALA A 1 93 ? 4.465 -15.306 -13.055 1.00 85.62 93 ALA A CA 1
ATOM 724 C C . ALA A 1 93 ? 5.203 -14.000 -12.716 1.00 85.62 93 ALA A C 1
ATOM 726 O O . ALA A 1 93 ? 5.630 -13.290 -13.631 1.00 85.62 93 ALA A O 1
ATOM 727 N N . LEU A 1 94 ? 5.396 -13.686 -11.427 1.00 84.44 94 LEU A N 1
ATOM 728 C CA . LEU A 1 94 ? 6.185 -12.527 -11.014 1.00 84.44 94 LEU A CA 1
ATOM 729 C C . LEU A 1 94 ? 7.637 -12.662 -11.470 1.00 84.44 94 LEU A C 1
ATOM 731 O O . LEU A 1 94 ? 8.169 -11.720 -12.053 1.00 84.44 94 LEU A O 1
ATOM 735 N N . THR A 1 95 ? 8.259 -13.830 -11.298 1.00 81.62 95 THR A N 1
ATOM 736 C CA . THR A 1 95 ? 9.633 -14.073 -11.763 1.00 81.62 95 THR A CA 1
ATOM 737 C C . THR A 1 95 ? 9.770 -13.787 -13.259 1.00 81.62 95 THR A C 1
ATOM 739 O O . THR A 1 95 ? 10.685 -13.075 -13.677 1.00 81.62 95 THR A O 1
ATOM 742 N N . ASP A 1 96 ? 8.814 -14.254 -14.064 1.00 86.44 96 ASP A N 1
ATOM 743 C CA . ASP A 1 96 ? 8.808 -14.008 -15.506 1.00 86.44 96 ASP A CA 1
ATOM 744 C C . ASP A 1 96 ? 8.624 -12.519 -15.852 1.00 86.44 96 ASP A C 1
ATOM 746 O O . ASP A 1 96 ? 9.238 -12.020 -16.799 1.00 86.44 96 ASP A O 1
ATOM 750 N N . ILE A 1 97 ? 7.800 -11.789 -15.089 1.00 89.19 97 ILE A N 1
ATOM 751 C CA . ILE A 1 97 ? 7.618 -10.336 -15.240 1.00 89.19 97 ILE A CA 1
ATOM 752 C C . ILE A 1 97 ? 8.940 -9.603 -15.003 1.00 89.19 97 ILE A C 1
ATOM 754 O O . ILE A 1 97 ? 9.330 -8.778 -15.829 1.00 89.19 97 ILE A O 1
ATOM 758 N N . PHE A 1 98 ? 9.659 -9.921 -13.925 1.00 82.00 98 PHE A N 1
ATOM 759 C CA . PHE A 1 98 ? 10.927 -9.256 -13.608 1.00 82.00 98 PHE A CA 1
ATOM 760 C C . PHE A 1 98 ? 12.030 -9.574 -14.627 1.00 82.00 98 PHE A C 1
ATOM 762 O O . PHE A 1 98 ? 12.822 -8.695 -14.972 1.00 82.00 98 PHE A O 1
ATOM 769 N N . LEU A 1 99 ? 12.043 -10.782 -15.200 1.00 84.81 99 LEU A N 1
ATOM 770 C CA . LEU A 1 99 ? 12.936 -11.105 -16.317 1.00 84.81 99 LEU A CA 1
ATOM 771 C C . LEU A 1 99 ? 12.606 -10.281 -17.574 1.00 84.81 99 LEU A C 1
ATOM 773 O O . LEU A 1 99 ? 13.514 -9.746 -18.217 1.00 84.81 99 LEU A O 1
ATOM 777 N N . ARG A 1 100 ? 11.317 -10.125 -17.910 1.00 90.69 100 ARG A N 1
ATOM 778 C CA . ARG A 1 100 ? 10.876 -9.287 -19.040 1.00 90.69 100 ARG A CA 1
ATOM 779 C C . ARG A 1 100 ? 11.158 -7.804 -18.823 1.00 90.69 100 ARG A C 1
ATOM 781 O O . ARG A 1 100 ? 11.516 -7.122 -19.778 1.00 90.69 100 ARG A O 1
ATOM 788 N N . MET A 1 101 ? 11.049 -7.306 -17.590 1.00 91.50 101 MET A N 1
ATOM 789 C CA . MET A 1 101 ? 11.390 -5.920 -17.245 1.00 91.50 101 MET A CA 1
ATOM 790 C C . MET A 1 101 ? 12.799 -5.558 -17.721 1.00 91.50 101 MET A C 1
ATOM 792 O O . MET A 1 101 ? 12.980 -4.549 -18.401 1.00 91.50 101 MET A O 1
ATOM 796 N N . HIS A 1 102 ? 13.780 -6.424 -17.453 1.00 85.81 102 HIS A N 1
ATOM 797 C CA . HIS A 1 102 ? 15.154 -6.206 -17.898 1.00 85.81 102 HIS A CA 1
ATOM 798 C C . HIS A 1 102 ? 15.277 -6.155 -19.431 1.00 85.81 102 HIS A C 1
ATOM 800 O O . HIS A 1 102 ? 15.948 -5.272 -19.969 1.00 85.81 102 HIS A O 1
ATOM 806 N N . GLN A 1 103 ? 14.597 -7.065 -20.137 1.00 88.19 103 GLN A N 1
ATOM 807 C CA . GLN A 1 103 ? 14.602 -7.144 -21.605 1.00 88.19 103 GLN A CA 1
ATOM 808 C C . GLN A 1 103 ? 13.957 -5.917 -22.263 1.00 88.19 103 GLN A C 1
ATOM 810 O O . GLN A 1 103 ? 14.428 -5.446 -23.295 1.00 88.19 103 GLN A O 1
ATOM 815 N N . GLU A 1 104 ? 12.905 -5.377 -21.650 1.00 90.12 104 GLU A N 1
ATOM 816 C CA . GLU A 1 104 ? 12.173 -4.205 -22.136 1.00 90.12 104 GLU A CA 1
ATOM 817 C C . GLU A 1 104 ? 12.698 -2.882 -21.546 1.00 90.12 104 GLU A C 1
ATOM 819 O O . GLU A 1 104 ? 12.077 -1.835 -21.747 1.00 90.12 104 GLU A O 1
ATOM 824 N N . HIS A 1 105 ? 13.845 -2.900 -20.853 1.00 89.69 105 HIS A N 1
ATOM 825 C CA . HIS A 1 105 ? 14.478 -1.728 -20.230 1.00 89.69 105 HIS A CA 1
ATOM 826 C C . HIS A 1 105 ? 13.553 -0.954 -19.274 1.00 89.69 105 HIS A C 1
ATOM 828 O O . HIS A 1 105 ? 13.551 0.279 -19.233 1.00 89.69 105 HIS A O 1
ATOM 834 N N . VAL A 1 106 ? 12.762 -1.697 -18.504 1.00 92.38 106 VAL A N 1
ATOM 835 C CA . VAL A 1 106 ? 11.911 -1.194 -17.427 1.00 92.38 106 VAL A CA 1
ATOM 836 C C . VAL A 1 106 ? 12.588 -1.542 -16.104 1.00 92.38 106 VAL A C 1
ATOM 838 O O . VAL A 1 106 ? 12.862 -2.708 -15.839 1.00 92.38 106 VAL A O 1
ATOM 841 N N . PHE A 1 107 ? 12.867 -0.551 -15.261 1.00 93.12 107 PHE A N 1
ATOM 842 C CA . PHE A 1 107 ? 13.632 -0.754 -14.027 1.00 93.12 107 PHE A CA 1
ATOM 843 C C . PHE A 1 107 ? 12.759 -0.522 -12.802 1.00 93.12 107 PHE A C 1
ATOM 845 O O . PHE A 1 107 ? 11.996 0.439 -12.754 1.00 93.12 107 PHE A O 1
ATOM 852 N N . LEU A 1 108 ? 12.854 -1.400 -11.807 1.00 93.56 108 LEU A N 1
ATOM 853 C CA . LEU A 1 108 ? 12.105 -1.268 -10.562 1.00 93.56 108 LEU A CA 1
ATOM 854 C C . LEU A 1 108 ? 12.716 -0.157 -9.693 1.00 93.56 108 LEU A C 1
ATOM 856 O O . LEU A 1 108 ? 13.933 -0.032 -9.602 1.00 93.56 108 LEU A O 1
ATOM 860 N N . GLN A 1 109 ? 11.877 0.647 -9.043 1.00 93.06 109 GLN A N 1
ATOM 861 C CA . GLN A 1 109 ? 12.294 1.560 -7.970 1.00 93.06 109 GLN A CA 1
ATOM 862 C C . GLN A 1 109 ? 11.885 1.037 -6.595 1.00 93.06 109 GLN A C 1
ATOM 864 O O . GLN A 1 109 ? 12.586 1.242 -5.605 1.00 93.06 109 GLN A O 1
ATOM 869 N N . ASN A 1 110 ? 10.680 0.478 -6.518 1.00 94.69 110 ASN A N 1
ATOM 870 C CA . ASN A 1 110 ? 10.104 -0.107 -5.318 1.00 94.69 110 ASN A CA 1
ATOM 871 C C . ASN A 1 110 ? 8.860 -0.915 -5.680 1.00 94.69 110 ASN A C 1
ATOM 873 O O . ASN A 1 110 ? 8.302 -0.773 -6.772 1.00 94.69 110 ASN A O 1
ATOM 877 N N . TYR A 1 111 ? 8.417 -1.734 -4.739 1.00 94.62 111 TYR A N 1
ATOM 878 C CA . TYR A 1 111 ? 7.174 -2.479 -4.840 1.00 94.62 111 TYR A CA 1
ATOM 879 C C . TYR A 1 111 ? 6.466 -2.530 -3.489 1.00 94.62 111 TYR A C 1
ATOM 881 O O . TYR A 1 111 ? 7.106 -2.513 -2.438 1.00 94.62 111 TYR A O 1
ATOM 889 N N . ASP A 1 112 ? 5.141 -2.565 -3.542 1.00 94.81 112 ASP A N 1
ATOM 890 C CA . ASP A 1 112 ? 4.252 -2.653 -2.396 1.00 94.81 112 ASP A CA 1
ATOM 891 C C . ASP A 1 112 ? 3.787 -4.102 -2.252 1.00 94.81 112 ASP A C 1
ATOM 893 O O . ASP A 1 112 ? 3.117 -4.639 -3.141 1.00 94.81 112 ASP A O 1
ATOM 897 N N . ILE A 1 113 ? 4.112 -4.720 -1.119 1.00 94.19 113 ILE A N 1
ATOM 898 C CA . ILE A 1 113 ? 3.482 -5.967 -0.682 1.00 94.19 113 ILE A CA 1
ATOM 899 C C . ILE A 1 113 ? 2.426 -5.661 0.370 1.00 94.19 113 ILE A C 1
ATOM 901 O O . ILE A 1 113 ? 2.582 -4.755 1.188 1.00 94.19 113 ILE A O 1
ATOM 905 N N . THR A 1 114 ? 1.326 -6.400 0.343 1.00 92.44 114 THR A N 1
ATOM 906 C CA . THR A 1 114 ? 0.190 -6.170 1.227 1.00 92.44 114 THR A CA 1
ATOM 907 C C . THR A 1 114 ? -0.285 -7.455 1.872 1.00 92.44 114 THR A C 1
ATOM 909 O O . THR A 1 114 ? -0.207 -8.534 1.284 1.00 92.44 114 THR A O 1
ATOM 912 N N . MET A 1 115 ? -0.808 -7.313 3.085 1.00 91.06 115 MET A N 1
ATOM 913 C CA . MET A 1 115 ? -1.532 -8.362 3.782 1.00 91.06 115 MET A CA 1
ATOM 914 C C . MET A 1 115 ? -2.719 -7.759 4.529 1.00 91.06 115 MET A C 1
ATOM 916 O O . MET A 1 115 ? -2.595 -6.728 5.199 1.00 91.06 115 MET A O 1
ATOM 920 N N . ASP A 1 116 ? -3.874 -8.415 4.435 1.00 88.44 116 ASP A N 1
ATOM 921 C CA . ASP A 1 116 ? -5.033 -8.052 5.242 1.00 88.44 116 ASP A CA 1
ATOM 922 C C . ASP A 1 116 ? -4.969 -8.731 6.615 1.00 88.44 116 ASP A C 1
ATOM 924 O O . ASP A 1 116 ? -4.713 -9.932 6.746 1.00 88.44 116 ASP A O 1
ATOM 928 N N . CYS A 1 117 ? -5.220 -7.925 7.641 1.00 87.94 117 CYS A N 1
ATOM 929 C CA . CYS A 1 117 ? -5.190 -8.276 9.049 1.00 87.94 117 CYS A CA 1
ATOM 930 C C . CYS A 1 117 ? -6.588 -8.101 9.641 1.00 87.94 117 CYS A C 1
ATOM 932 O O . CYS A 1 117 ? -7.223 -7.061 9.442 1.00 87.94 117 CYS A O 1
ATOM 934 N N . LEU A 1 118 ? -7.044 -9.085 10.410 1.00 83.38 118 LEU A N 1
ATOM 935 C CA . LEU A 1 118 ? -8.246 -8.956 11.222 1.00 83.38 118 LEU A CA 1
ATOM 936 C C . LEU A 1 118 ? -8.030 -7.928 12.326 1.00 83.38 118 LEU A C 1
ATOM 938 O O . LEU A 1 118 ? -6.920 -7.767 12.844 1.00 83.38 118 LEU A O 1
ATOM 942 N N . ASN A 1 119 ? -9.143 -7.326 12.734 1.00 83.00 119 ASN A N 1
ATOM 943 C CA . ASN A 1 119 ? -9.228 -6.244 13.704 1.00 83.00 119 ASN A CA 1
ATOM 944 C C . ASN A 1 119 ? -8.723 -4.914 13.156 1.00 83.00 119 ASN A C 1
ATOM 946 O O . ASN A 1 119 ? -7.950 -4.832 12.208 1.00 83.00 119 ASN A O 1
ATOM 950 N N . ILE A 1 120 ? -9.177 -3.846 13.801 1.00 84.38 120 ILE A N 1
ATOM 951 C CA . ILE A 1 120 ? -8.785 -2.476 13.503 1.00 84.38 120 ILE A CA 1
ATOM 952 C C . ILE A 1 120 ? -8.055 -1.848 14.679 1.00 84.38 120 ILE A C 1
ATOM 954 O O . ILE A 1 120 ? -8.240 -2.247 15.824 1.00 84.38 120 ILE A O 1
ATOM 958 N N . SER A 1 121 ? -7.226 -0.849 14.402 1.00 86.94 121 SER A N 1
ATOM 959 C CA . SER A 1 121 ? -6.630 0.008 15.426 1.00 86.94 121 SER A CA 1
ATOM 960 C C . SER A 1 121 ? -6.645 1.458 14.949 1.00 86.94 121 SER A C 1
ATOM 962 O O . SER A 1 121 ? -6.892 1.733 13.773 1.00 86.94 121 SER A O 1
ATOM 964 N N . SER A 1 122 ? -6.427 2.400 15.863 1.00 85.19 122 SER A N 1
ATOM 965 C CA . SER A 1 122 ? -6.371 3.825 15.528 1.00 85.19 122 SER A CA 1
ATOM 966 C C . SER A 1 122 ? -4.930 4.283 15.347 1.00 85.19 122 SER A C 1
ATOM 968 O O . SER A 1 122 ? -4.017 3.749 15.979 1.00 85.19 122 SER A O 1
ATOM 970 N N . ARG A 1 123 ? -4.715 5.339 14.552 1.00 88.56 123 ARG A N 1
ATOM 971 C CA . ARG A 1 123 ? -3.391 5.965 14.409 1.00 88.56 123 ARG A CA 1
ATOM 972 C C . ARG A 1 123 ? -2.766 6.316 15.761 1.00 88.56 123 ARG A C 1
ATOM 974 O O . ARG A 1 123 ? -1.566 6.141 15.919 1.00 88.56 123 ARG A O 1
ATOM 981 N N . ALA A 1 124 ? -3.557 6.795 16.724 1.00 88.88 124 ALA A N 1
ATOM 982 C CA . ALA A 1 124 ? -3.058 7.168 18.048 1.00 88.88 124 ALA A CA 1
ATOM 983 C C . ALA A 1 124 ? -2.517 5.957 18.823 1.00 88.88 124 ALA A C 1
ATOM 985 O O . ALA A 1 124 ? -1.403 6.023 19.333 1.00 88.88 124 ALA A O 1
ATOM 986 N N . ILE A 1 125 ? -3.269 4.852 18.840 1.00 90.62 125 ILE A N 1
ATOM 987 C CA . ILE A 1 125 ? -2.878 3.609 19.522 1.00 90.62 125 ILE A CA 1
ATOM 988 C C . ILE A 1 125 ? -1.630 3.010 18.877 1.00 90.62 125 ILE A C 1
ATOM 990 O O . ILE A 1 125 ? -0.684 2.656 19.573 1.00 90.62 125 ILE A O 1
ATOM 994 N N . VAL A 1 126 ? -1.602 2.933 17.544 1.00 93.50 126 VAL A N 1
ATOM 995 C CA . VAL A 1 126 ? -0.440 2.393 16.831 1.00 93.50 126 VAL A CA 1
ATOM 996 C C . VAL A 1 126 ? 0.775 3.297 17.038 1.00 93.50 126 VAL A C 1
ATOM 998 O O . VAL A 1 126 ? 1.863 2.800 17.282 1.00 93.50 126 VAL A O 1
ATOM 1001 N N . LYS A 1 127 ? 0.610 4.626 17.010 1.00 95.38 127 LYS A N 1
ATOM 1002 C CA . LYS A 1 127 ? 1.707 5.571 17.260 1.00 95.38 127 LYS A CA 1
ATOM 1003 C C . LYS A 1 127 ? 2.296 5.421 18.661 1.00 95.38 127 LYS A C 1
ATOM 1005 O O . LYS A 1 127 ? 3.513 5.426 18.787 1.00 95.38 127 LYS A O 1
ATOM 1010 N N . GLU A 1 128 ? 1.454 5.314 19.687 1.00 95.00 128 GLU A N 1
ATOM 1011 C CA . GLU A 1 128 ? 1.891 5.065 21.066 1.00 95.00 128 GLU A CA 1
ATOM 1012 C C . GLU A 1 128 ? 2.678 3.752 21.145 1.00 95.00 128 GLU A C 1
ATOM 1014 O O . GLU A 1 128 ? 3.834 3.758 21.557 1.00 95.00 128 GLU A O 1
ATOM 1019 N N . PHE A 1 129 ? 2.118 2.669 20.598 1.00 95.94 129 PHE A N 1
ATOM 1020 C CA . PHE A 1 129 ? 2.785 1.371 20.536 1.00 95.94 129 PHE A CA 1
ATOM 1021 C C . PHE A 1 129 ? 4.151 1.428 19.832 1.00 95.94 129 PHE A C 1
ATOM 1023 O O . PHE A 1 129 ? 5.125 0.873 20.334 1.00 95.94 129 PHE A O 1
ATOM 1030 N N . LEU A 1 130 ? 4.242 2.105 18.683 1.00 97.44 130 LEU A N 1
ATOM 1031 C CA . LEU A 1 130 ? 5.490 2.253 17.928 1.00 97.44 130 LEU A CA 1
ATOM 1032 C C . LEU A 1 130 ? 6.571 2.955 18.762 1.00 97.44 130 LEU A C 1
ATOM 1034 O O . LEU A 1 130 ? 7.707 2.486 18.807 1.00 97.44 130 LEU A O 1
ATOM 1038 N N . LEU A 1 131 ? 6.212 4.051 19.437 1.00 97.19 131 LEU A N 1
ATOM 1039 C CA . LEU A 1 131 ? 7.135 4.810 20.284 1.00 97.19 131 LEU A CA 1
ATOM 1040 C C . LEU A 1 131 ? 7.607 3.984 21.488 1.00 97.19 131 LEU A C 1
ATOM 1042 O O . LEU A 1 131 ? 8.802 3.972 21.786 1.00 97.19 131 LEU A O 1
ATOM 1046 N N . ASP A 1 132 ? 6.692 3.261 22.134 1.00 97.12 132 ASP A N 1
ATOM 1047 C CA . ASP A 1 132 ? 6.994 2.408 23.289 1.00 97.12 132 ASP A CA 1
ATOM 1048 C C . ASP A 1 132 ? 7.911 1.230 22.926 1.00 97.12 132 ASP A C 1
ATOM 1050 O O . ASP A 1 132 ? 8.670 0.749 23.767 1.00 97.12 132 ASP A O 1
ATOM 1054 N N . ASN A 1 133 ? 7.887 0.796 21.662 1.00 96.44 133 ASN A N 1
ATOM 1055 C CA . ASN A 1 133 ? 8.698 -0.308 21.146 1.00 96.44 133 ASN A CA 1
ATOM 1056 C C . ASN A 1 133 ? 9.905 0.164 20.313 1.00 96.44 133 ASN A C 1
ATOM 1058 O O . ASN A 1 133 ? 10.449 -0.591 19.510 1.00 96.44 133 ASN A O 1
ATOM 1062 N N . GLY A 1 134 ? 10.357 1.404 20.525 1.00 95.06 134 GLY A N 1
ATOM 1063 C CA . GLY A 1 134 ? 11.658 1.881 20.045 1.00 95.06 134 GLY A CA 1
ATOM 1064 C C . GLY A 1 134 ? 11.680 2.485 18.639 1.00 95.06 134 GLY A C 1
ATOM 1065 O O . GLY A 1 134 ? 12.751 2.885 18.183 1.00 95.06 134 GLY A O 1
ATOM 1066 N N . ILE A 1 135 ? 10.534 2.623 17.965 1.00 96.88 135 ILE A N 1
ATOM 1067 C CA . ILE A 1 135 ? 10.459 3.362 16.698 1.00 96.88 135 ILE A CA 1
ATOM 1068 C C . ILE A 1 135 ? 10.532 4.859 16.993 1.00 96.88 135 ILE A C 1
ATOM 1070 O O . ILE A 1 135 ? 9.745 5.407 17.767 1.00 96.88 135 ILE A O 1
ATOM 1074 N N . SER A 1 136 ? 11.476 5.550 16.356 1.00 96.12 136 SER A N 1
ATOM 1075 C CA . SER A 1 136 ? 11.650 6.985 16.560 1.00 96.12 136 SER A CA 1
ATOM 1076 C C . SER A 1 136 ? 10.461 7.768 16.018 1.00 96.12 136 SER A C 1
ATOM 1078 O O . SER A 1 136 ? 9.947 7.495 14.934 1.00 96.12 136 SER A O 1
ATOM 1080 N N . SER A 1 137 ? 10.090 8.853 16.699 1.00 94.75 137 SER A N 1
ATOM 1081 C CA . SER A 1 137 ? 9.074 9.786 16.198 1.00 94.75 137 SER A CA 1
ATOM 1082 C C . SER A 1 137 ? 9.426 10.398 14.838 1.00 94.75 137 SER A C 1
ATOM 1084 O O . SER A 1 137 ? 8.527 10.832 14.126 1.00 94.75 137 SER A O 1
ATOM 1086 N N . LYS A 1 138 ? 10.716 10.425 14.474 1.00 95.31 138 LYS A N 1
ATOM 1087 C CA . LYS A 1 138 ? 11.208 10.894 13.168 1.00 95.31 138 LYS A CA 1
ATOM 1088 C C . LYS A 1 138 ? 10.928 9.906 12.037 1.00 95.31 138 LYS A C 1
ATOM 1090 O O . LYS A 1 138 ? 10.811 10.328 10.890 1.00 95.31 138 LYS A O 1
ATOM 1095 N N . ASP A 1 139 ? 10.824 8.625 12.372 1.00 96.50 139 ASP A N 1
ATOM 1096 C CA . ASP A 1 139 ? 10.561 7.554 11.416 1.00 96.50 139 ASP A CA 1
ATOM 1097 C C . ASP A 1 139 ? 9.060 7.335 11.223 1.00 96.50 139 ASP A C 1
ATOM 1099 O O . ASP A 1 139 ? 8.654 6.754 10.222 1.00 96.50 139 ASP A O 1
ATOM 1103 N N . ILE A 1 140 ? 8.223 7.868 12.119 1.00 96.94 140 ILE A N 1
ATOM 1104 C CA . ILE A 1 140 ? 6.767 7.924 11.972 1.00 96.94 140 ILE A CA 1
ATOM 1105 C C . ILE A 1 140 ? 6.390 9.155 11.137 1.00 96.94 140 ILE A C 1
ATOM 1107 O O . ILE A 1 140 ? 6.656 10.295 11.514 1.00 96.94 140 ILE A O 1
ATOM 1111 N N . LEU A 1 141 ? 5.720 8.938 10.006 1.00 93.94 141 LEU A N 1
ATOM 1112 C CA . LEU A 1 141 ? 5.288 10.008 9.107 1.00 93.94 141 LEU A CA 1
ATOM 1113 C C . LEU A 1 141 ? 4.198 10.867 9.759 1.00 93.94 141 LEU A C 1
ATOM 1115 O O . LEU A 1 141 ? 3.128 10.368 10.105 1.00 93.94 141 LEU A O 1
ATOM 1119 N N . ASP A 1 142 ? 4.442 12.174 9.882 1.00 89.31 142 ASP A N 1
ATOM 1120 C CA . ASP A 1 142 ? 3.448 13.142 10.359 1.00 89.31 142 ASP A CA 1
ATOM 1121 C C . ASP A 1 142 ? 2.583 13.677 9.207 1.00 89.31 142 ASP A C 1
ATOM 1123 O O . ASP A 1 142 ? 2.766 14.778 8.684 1.00 89.31 142 ASP A O 1
ATOM 1127 N N . ASP A 1 143 ? 1.659 12.835 8.753 1.00 83.62 143 ASP A N 1
ATOM 1128 C CA . ASP A 1 143 ? 0.806 13.063 7.590 1.00 83.62 143 ASP A CA 1
ATOM 1129 C C . ASP A 1 143 ? -0.691 12.952 7.905 1.00 83.62 143 ASP A C 1
ATOM 1131 O O . ASP A 1 143 ? -1.503 12.830 6.990 1.00 83.62 143 ASP A O 1
ATOM 1135 N N . GLU A 1 144 ? -1.080 13.059 9.178 1.00 81.12 144 GLU A N 1
ATOM 1136 C CA . GLU A 1 144 ? -2.480 12.936 9.615 1.00 81.12 144 GLU A CA 1
ATOM 1137 C C . GLU A 1 144 ? -3.406 13.890 8.845 1.00 81.12 144 GLU A C 1
ATOM 1139 O O . GLU A 1 144 ? -4.477 13.498 8.396 1.00 81.12 144 GLU A O 1
ATOM 1144 N N . ASN A 1 145 ? -2.947 15.116 8.577 1.00 72.88 145 ASN A N 1
ATOM 1145 C CA . ASN A 1 145 ? -3.670 16.113 7.776 1.00 72.88 145 ASN A CA 1
ATOM 1146 C C . ASN A 1 145 ? -3.822 15.750 6.287 1.00 72.88 145 ASN A C 1
ATOM 1148 O O . ASN A 1 145 ? -4.398 16.520 5.529 1.00 72.88 145 ASN A O 1
ATOM 1152 N N . LYS A 1 146 ? -3.253 14.638 5.827 1.00 73.69 146 LYS A N 1
ATOM 1153 C CA . LYS A 1 146 ? -3.349 14.158 4.442 1.00 73.69 146 LYS A CA 1
ATOM 1154 C C . LYS A 1 146 ? -4.080 12.826 4.367 1.00 73.69 146 LYS A C 1
ATOM 1156 O O . LYS A 1 146 ? -4.919 12.662 3.494 1.00 73.69 146 LYS A O 1
ATOM 1161 N N . VAL A 1 147 ? -3.764 11.902 5.275 1.00 73.06 147 VAL A N 1
ATOM 1162 C CA . VAL A 1 147 ? -4.270 10.516 5.247 1.00 73.06 147 VAL A CA 1
ATOM 1163 C C . VAL A 1 147 ? -5.295 10.215 6.345 1.00 73.06 147 VAL A C 1
ATOM 1165 O O . VAL A 1 147 ? -5.810 9.105 6.434 1.00 73.06 147 VAL A O 1
ATOM 1168 N N . GLY A 1 148 ? -5.594 11.193 7.202 1.00 71.31 148 GLY A N 1
ATOM 1169 C CA . GLY A 1 148 ? -6.529 11.052 8.311 1.00 71.31 148 GLY A CA 1
ATOM 1170 C C . GLY A 1 148 ? -5.986 10.233 9.488 1.00 71.31 148 GLY A C 1
ATOM 1171 O O . GLY A 1 148 ? -4.825 9.831 9.542 1.00 71.31 148 GLY A O 1
ATOM 1172 N N . ALA A 1 149 ? -6.865 9.980 10.460 1.00 76.88 149 ALA A N 1
ATOM 1173 C CA . ALA A 1 149 ? -6.543 9.273 11.705 1.00 76.88 149 ALA A CA 1
ATOM 1174 C C . ALA A 1 149 ? -6.650 7.735 11.602 1.00 76.88 149 ALA A C 1
ATOM 1176 O O . ALA A 1 149 ? -6.421 7.030 12.586 1.00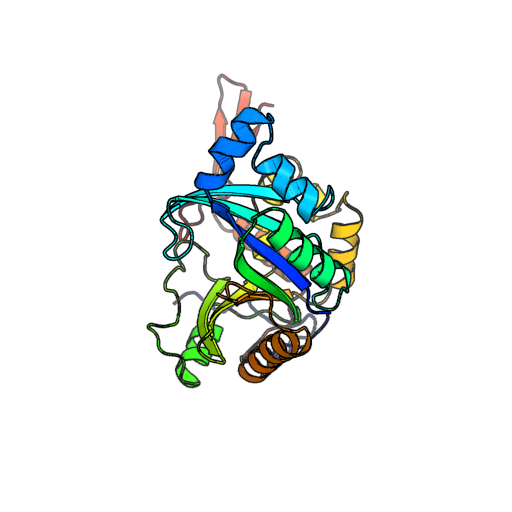 76.88 149 ALA A O 1
ATOM 1177 N N . ASN A 1 150 ? -6.998 7.212 10.423 1.00 78.62 150 ASN A N 1
ATOM 1178 C CA . ASN A 1 150 ? -7.192 5.779 10.171 1.00 78.62 150 ASN A CA 1
ATOM 1179 C C . ASN A 1 150 ? -6.026 5.141 9.409 1.00 78.62 150 ASN A C 1
ATOM 1181 O O . ASN A 1 150 ? -6.087 3.959 9.081 1.00 78.62 150 ASN A O 1
ATOM 1185 N N . CYS A 1 151 ? -4.991 5.927 9.115 1.00 88.25 151 CYS A N 1
ATOM 1186 C CA . CYS A 1 151 ? -3.785 5.503 8.427 1.00 88.25 151 CYS A CA 1
ATOM 1187 C C . CYS A 1 151 ? -2.569 6.006 9.207 1.00 88.25 151 CYS A C 1
ATOM 1189 O O . CYS A 1 151 ? -2.517 7.159 9.646 1.00 88.25 151 CYS A O 1
ATOM 1191 N N . ILE A 1 152 ? -1.575 5.143 9.362 1.00 93.69 152 ILE A N 1
ATOM 1192 C CA . ILE A 1 152 ? -0.264 5.492 9.898 1.00 93.69 152 ILE A CA 1
ATOM 1193 C C . ILE A 1 152 ? 0.810 4.880 9.016 1.00 93.69 152 ILE A C 1
ATOM 1195 O O . ILE A 1 152 ? 0.640 3.788 8.477 1.00 93.69 152 ILE A O 1
ATOM 1199 N N . SER A 1 153 ? 1.912 5.598 8.845 1.00 96.94 153 SER A N 1
ATOM 1200 C CA . SER A 1 153 ? 3.088 5.076 8.168 1.00 96.94 153 SER A CA 1
ATOM 1201 C C . SER A 1 153 ? 4.330 5.327 9.003 1.00 96.94 153 SER A C 1
ATOM 1203 O O . SER A 1 153 ? 4.450 6.379 9.631 1.00 96.94 153 SER A O 1
ATOM 1205 N N . TRP A 1 154 ? 5.259 4.382 8.980 1.00 97.75 154 TRP A N 1
ATOM 1206 C CA . TRP A 1 154 ? 6.565 4.520 9.606 1.00 97.75 154 TRP A CA 1
ATOM 1207 C C . TRP A 1 154 ? 7.637 3.812 8.781 1.00 97.75 154 TRP A C 1
ATOM 1209 O O . TRP A 1 154 ? 7.338 2.919 7.989 1.00 97.75 154 TRP A O 1
ATOM 1219 N N . PHE A 1 155 ? 8.887 4.225 8.945 1.00 97.75 155 PHE A N 1
ATOM 1220 C CA . PHE A 1 155 ? 10.021 3.599 8.283 1.00 97.75 155 PHE A CA 1
ATOM 1221 C C . PHE A 1 155 ? 10.732 2.615 9.207 1.00 97.75 155 PHE A C 1
ATOM 1223 O O . PHE A 1 155 ? 10.878 2.864 10.401 1.00 97.75 155 PHE A O 1
ATOM 1230 N N . THR A 1 156 ? 11.180 1.512 8.622 1.00 96.38 156 THR A N 1
ATOM 1231 C CA . THR A 1 156 ? 12.146 0.575 9.203 1.00 96.38 156 THR A CA 1
ATOM 1232 C C . THR A 1 156 ? 13.239 0.297 8.172 1.00 96.38 156 THR A C 1
ATOM 1234 O O . THR A 1 156 ? 13.131 0.706 7.011 1.00 96.38 156 THR A O 1
ATOM 1237 N N . GLU A 1 157 ? 14.303 -0.371 8.598 1.00 94.12 157 GLU A N 1
ATOM 1238 C CA . GLU A 1 157 ? 15.368 -0.852 7.721 1.00 94.12 157 GLU A CA 1
ATOM 1239 C C . GLU A 1 157 ? 15.542 -2.353 7.951 1.00 94.12 157 GLU A C 1
ATOM 1241 O O . GLU A 1 157 ? 15.577 -2.791 9.098 1.00 94.12 157 GLU A O 1
ATOM 1246 N N . GLU A 1 158 ? 15.636 -3.116 6.866 1.00 91.75 158 GLU A N 1
ATOM 1247 C CA . GLU A 1 158 ? 15.912 -4.556 6.858 1.00 91.75 158 GLU A CA 1
ATOM 1248 C C . GLU A 1 158 ? 16.990 -4.796 5.797 1.00 91.75 158 GLU A C 1
ATOM 1250 O O . GLU A 1 158 ? 16.805 -4.386 4.653 1.00 91.75 158 GLU A O 1
ATOM 1255 N N . ASP A 1 159 ? 18.128 -5.399 6.149 1.00 88.81 159 ASP A N 1
ATOM 1256 C CA . ASP A 1 159 ? 19.253 -5.629 5.221 1.00 88.81 159 ASP A CA 1
ATOM 1257 C C . ASP A 1 159 ? 19.681 -4.382 4.410 1.00 88.81 159 ASP A C 1
ATOM 1259 O O . ASP A 1 159 ? 19.865 -4.448 3.195 1.00 88.81 159 ASP A O 1
ATOM 1263 N N . GLU A 1 160 ? 19.793 -3.219 5.067 1.00 90.62 160 GLU A N 1
ATOM 1264 C CA . GLU A 1 160 ? 20.089 -1.909 4.438 1.00 90.62 160 GLU A CA 1
ATOM 1265 C C . GLU A 1 160 ? 19.014 -1.415 3.444 1.00 90.62 160 GLU A C 1
ATOM 1267 O O . GLU A 1 160 ? 19.160 -0.364 2.813 1.00 90.62 160 GLU A O 1
ATOM 1272 N N . ILE A 1 161 ? 17.899 -2.135 3.317 1.00 94.50 161 ILE A N 1
ATOM 1273 C CA . ILE A 1 161 ? 16.759 -1.751 2.495 1.00 94.50 161 ILE A CA 1
ATOM 1274 C C . ILE A 1 161 ? 15.795 -0.972 3.371 1.00 94.50 161 ILE A C 1
ATOM 1276 O O . ILE A 1 161 ? 15.268 -1.459 4.372 1.00 94.50 161 ILE A O 1
ATOM 1280 N N . ARG A 1 162 ? 15.514 0.259 2.956 1.00 96.06 162 ARG A N 1
ATOM 1281 C CA . ARG A 1 162 ? 14.499 1.079 3.605 1.00 96.06 162 ARG A CA 1
ATOM 1282 C C . ARG A 1 162 ? 13.112 0.529 3.290 1.00 96.06 162 ARG A C 1
ATOM 1284 O O . ARG A 1 162 ? 12.746 0.396 2.122 1.00 96.06 162 ARG A O 1
ATOM 1291 N N . ILE A 1 163 ? 12.317 0.297 4.325 1.00 98.00 163 ILE A N 1
ATOM 1292 C CA . ILE A 1 163 ? 10.944 -0.191 4.218 1.00 98.00 163 ILE A CA 1
ATOM 1293 C C . ILE A 1 163 ? 10.005 0.886 4.732 1.00 98.00 163 ILE A C 1
ATOM 1295 O O . ILE A 1 163 ? 10.187 1.419 5.828 1.00 98.00 163 ILE A O 1
ATOM 1299 N N . ARG A 1 164 ? 8.985 1.227 3.945 1.00 97.88 164 ARG A N 1
ATOM 1300 C CA . ARG A 1 164 ? 7.867 2.026 4.444 1.00 97.88 164 ARG A CA 1
ATOM 1301 C C . ARG A 1 164 ? 6.744 1.087 4.837 1.00 97.88 164 ARG A C 1
ATOM 1303 O O . ARG A 1 164 ? 6.083 0.516 3.980 1.00 97.88 164 ARG A O 1
ATOM 1310 N N . ASN A 1 165 ? 6.494 1.001 6.127 1.00 97.69 165 ASN A N 1
ATOM 1311 C CA . ASN A 1 165 ? 5.356 0.296 6.677 1.00 97.69 165 ASN A CA 1
ATOM 1312 C C . ASN A 1 165 ? 4.168 1.247 6.704 1.00 97.69 165 ASN A C 1
ATOM 1314 O O . ASN A 1 165 ? 4.289 2.400 7.128 1.00 97.69 165 ASN A O 1
ATOM 1318 N N . LYS A 1 166 ? 3.010 0.777 6.269 1.00 95.69 166 LYS A N 1
ATOM 1319 C CA . LYS A 1 166 ? 1.766 1.526 6.328 1.00 95.69 166 LYS A CA 1
ATOM 1320 C C . LYS A 1 166 ? 0.664 0.604 6.803 1.00 95.69 166 LYS A C 1
ATOM 1322 O O . LYS A 1 166 ? 0.448 -0.463 6.246 1.00 95.69 166 LYS A O 1
ATOM 1327 N N . LEU A 1 167 ? -0.054 1.052 7.819 1.00 94.19 167 LEU A N 1
ATOM 1328 C CA . LEU A 1 167 ? -1.183 0.334 8.378 1.00 94.19 167 LEU A CA 1
ATOM 1329 C C . LEU A 1 167 ? -2.417 1.225 8.279 1.00 94.19 167 LEU A C 1
ATOM 1331 O O . LEU A 1 167 ? -2.400 2.366 8.751 1.00 94.19 167 LEU A O 1
ATOM 1335 N N . TYR A 1 168 ? -3.476 0.728 7.645 1.00 90.44 168 TYR A N 1
ATOM 1336 C CA . TYR A 1 168 ? -4.701 1.503 7.459 1.00 90.44 168 TYR A CA 1
ATOM 1337 C C . TYR A 1 168 ? -5.968 0.667 7.520 1.00 90.44 168 TYR A C 1
ATOM 1339 O O . TYR A 1 168 ? -5.977 -0.505 7.157 1.00 90.44 168 TYR A O 1
ATOM 1347 N N . ASN A 1 169 ? -7.060 1.297 7.948 1.00 85.88 169 ASN A N 1
ATOM 1348 C CA . ASN A 1 169 ? -8.378 0.679 7.924 1.00 85.88 169 ASN A CA 1
ATOM 1349 C C . ASN A 1 169 ? -8.858 0.547 6.473 1.00 85.88 169 ASN A C 1
ATOM 1351 O O . ASN A 1 169 ? -9.119 1.547 5.798 1.00 85.88 169 ASN A O 1
ATOM 1355 N N . LYS A 1 170 ? -9.001 -0.695 6.004 1.00 81.06 170 LYS A N 1
ATOM 1356 C CA . LYS A 1 170 ? -9.351 -0.997 4.613 1.00 81.06 170 LYS A CA 1
ATOM 1357 C C . LYS A 1 170 ? -10.735 -0.462 4.243 1.00 81.06 170 LYS A C 1
ATOM 1359 O O . LYS A 1 170 ? -10.906 0.044 3.141 1.00 81.06 170 LYS A O 1
ATOM 1364 N N . PHE A 1 171 ? -11.703 -0.506 5.160 1.00 76.75 171 PHE A N 1
ATOM 1365 C CA . PHE A 1 171 ? -13.053 0.011 4.919 1.00 76.75 171 PHE A CA 1
ATOM 1366 C C . PHE A 1 171 ? -13.052 1.519 4.685 1.00 76.75 171 PHE A C 1
ATOM 1368 O O . PHE A 1 171 ? -13.587 1.993 3.687 1.00 76.75 171 PHE A O 1
ATOM 1375 N N . VAL A 1 172 ? -12.395 2.272 5.570 1.00 73.00 172 VAL A N 1
ATOM 1376 C CA . VAL A 1 172 ? -12.287 3.730 5.424 1.00 73.00 172 VAL A CA 1
ATOM 1377 C C . VAL A 1 172 ? -11.535 4.083 4.142 1.00 73.00 172 VAL A C 1
ATOM 1379 O O . VAL A 1 172 ? -11.994 4.925 3.375 1.00 73.00 172 VAL A O 1
ATOM 1382 N N . GLN A 1 173 ? -10.428 3.393 3.862 1.00 72.62 173 GLN A N 1
ATOM 1383 C CA . GLN A 1 173 ? -9.635 3.646 2.662 1.00 72.62 173 GLN A CA 1
ATOM 1384 C C . GLN A 1 173 ? -10.413 3.350 1.373 1.00 72.62 173 GLN A C 1
ATOM 1386 O O . GLN A 1 173 ? -10.265 4.081 0.394 1.00 72.62 173 GLN A O 1
ATOM 1391 N N . LEU A 1 174 ? -11.260 2.315 1.371 1.00 68.31 174 LEU A N 1
ATOM 1392 C CA . LEU A 1 174 ? -12.174 2.028 0.268 1.00 68.31 174 LEU A CA 1
ATOM 1393 C C . LEU A 1 174 ? -13.160 3.181 0.065 1.00 68.31 174 LEU A C 1
ATOM 1395 O O . LEU A 1 174 ? -13.268 3.671 -1.054 1.00 68.31 174 LEU A O 1
ATOM 1399 N N . LEU A 1 175 ? -13.818 3.664 1.124 1.00 64.81 175 LEU A N 1
ATOM 1400 C CA . LEU A 1 175 ? -14.760 4.792 1.043 1.00 64.81 175 LEU A CA 1
ATOM 1401 C C . LEU A 1 175 ? -14.112 6.092 0.543 1.00 64.81 175 LEU A C 1
ATOM 1403 O O . LEU A 1 175 ? -14.760 6.893 -0.131 1.00 64.81 175 LEU A O 1
ATOM 1407 N N . GLU A 1 176 ? -12.840 6.306 0.872 1.00 62.00 176 GLU A N 1
ATOM 1408 C CA . GLU A 1 176 ? -12.075 7.483 0.454 1.00 62.00 176 GLU A CA 1
ATOM 1409 C C . GLU A 1 176 ? -11.422 7.324 -0.931 1.00 62.00 176 GLU A C 1
ATOM 1411 O O . GLU A 1 176 ? -10.994 8.315 -1.528 1.00 62.00 176 GLU A O 1
ATOM 1416 N N . SER A 1 177 ? -11.357 6.103 -1.476 1.00 60.91 177 SER A N 1
ATOM 1417 C CA . SER A 1 177 ? -10.718 5.833 -2.768 1.00 60.91 177 SER A CA 1
ATOM 1418 C C . SER A 1 177 ? -11.447 6.534 -3.914 1.00 60.91 177 SER A C 1
ATOM 1420 O O . SER A 1 177 ? -12.668 6.602 -3.934 1.00 60.91 177 SER A O 1
ATOM 1422 N N . GLY A 1 178 ? -10.716 7.046 -4.907 1.00 50.88 178 GLY A N 1
ATOM 1423 C CA . GLY A 1 178 ? -11.324 7.762 -6.035 1.00 50.88 178 GLY A CA 1
ATOM 1424 C C . GLY A 1 178 ? -12.294 6.906 -6.855 1.00 50.88 178 GLY A C 1
ATOM 1425 O O . GLY A 1 178 ? -13.302 7.421 -7.319 1.00 50.88 178 GLY A O 1
ATOM 1426 N N . GLU A 1 179 ? -12.032 5.608 -7.001 1.00 49.62 179 GLU A N 1
ATOM 1427 C CA . GLU A 1 179 ? -12.893 4.676 -7.740 1.00 49.62 179 GLU A CA 1
ATOM 1428 C C . GLU A 1 179 ? -14.248 4.496 -7.053 1.00 49.62 179 GLU A C 1
ATOM 1430 O O . GLU A 1 179 ? -15.293 4.729 -7.663 1.00 49.62 179 GLU A O 1
ATOM 1435 N N . VAL A 1 180 ? -14.228 4.197 -5.753 1.00 45.59 180 VAL A N 1
ATOM 1436 C CA . VAL A 1 180 ? -15.447 4.051 -4.961 1.00 45.59 180 VAL A CA 1
ATOM 1437 C C . VAL A 1 180 ? -16.084 5.420 -4.736 1.00 45.59 180 VAL A C 1
ATOM 1439 O O . VAL A 1 180 ? -17.282 5.530 -4.907 1.00 45.59 180 VAL A O 1
ATOM 1442 N N . ARG A 1 181 ? -15.342 6.500 -4.461 1.00 49.12 181 ARG A N 1
ATOM 1443 C CA . ARG A 1 181 ? -15.879 7.869 -4.309 1.00 49.12 181 ARG A CA 1
ATOM 1444 C C . ARG A 1 181 ? -16.587 8.337 -5.579 1.00 49.12 181 ARG A C 1
ATOM 1446 O O . ARG A 1 181 ? -17.671 8.898 -5.477 1.00 49.12 181 ARG A O 1
ATOM 1453 N N . ASN A 1 182 ? -16.029 8.071 -6.762 1.00 47.81 182 ASN A N 1
ATOM 1454 C CA . ASN A 1 182 ? -16.633 8.436 -8.048 1.00 47.81 182 ASN A CA 1
ATOM 1455 C C . ASN A 1 182 ? -17.848 7.569 -8.419 1.00 47.81 182 ASN A C 1
ATOM 1457 O O . ASN A 1 182 ? -18.683 8.014 -9.202 1.00 47.81 182 ASN A O 1
ATOM 1461 N N . GLN A 1 183 ? -17.965 6.352 -7.879 1.00 44.06 183 GLN A N 1
ATOM 1462 C CA . GLN A 1 183 ? -19.143 5.492 -8.059 1.00 44.06 183 GLN A CA 1
ATOM 1463 C C . GLN A 1 183 ? -20.211 5.759 -6.981 1.00 44.06 183 GLN A C 1
ATOM 1465 O O . GLN A 1 183 ? -21.398 5.895 -7.290 1.00 44.06 183 GLN A O 1
ATOM 1470 N N . LEU A 1 184 ? -19.792 5.971 -5.733 1.00 43.19 184 LEU A N 1
ATOM 1471 C CA . LEU A 1 184 ? -20.606 6.350 -4.576 1.00 43.19 184 LEU A CA 1
ATOM 1472 C C . LEU A 1 184 ? -21.319 7.674 -4.755 1.00 43.19 184 LEU A C 1
ATOM 1474 O O . LEU A 1 184 ? -22.461 7.827 -4.315 1.00 43.19 184 LEU A O 1
ATOM 1478 N N . THR A 1 185 ? -20.665 8.628 -5.418 1.00 45.06 185 THR A N 1
ATOM 1479 C CA . THR A 1 185 ? -21.295 9.888 -5.816 1.00 45.06 185 THR A CA 1
ATOM 1480 C C . THR A 1 185 ? -22.549 9.637 -6.653 1.00 45.06 185 THR A C 1
ATOM 1482 O O . THR A 1 185 ? -23.479 10.441 -6.570 1.00 45.06 185 THR A O 1
ATOM 1485 N N . SER A 1 186 ? -22.650 8.509 -7.369 1.00 41.03 186 SER A N 1
ATOM 1486 C CA . SER A 1 186 ? -23.841 8.125 -8.132 1.00 41.03 186 SER A CA 1
ATOM 1487 C C . SER A 1 186 ? -24.791 7.171 -7.389 1.00 41.03 186 SER A C 1
ATOM 1489 O O . SER A 1 186 ? -26.003 7.351 -7.512 1.00 41.03 186 SER A O 1
ATOM 1491 N N . LYS A 1 187 ? -24.300 6.213 -6.583 1.00 51.19 187 LYS A N 1
ATOM 1492 C CA . LYS A 1 187 ? -25.143 5.167 -5.968 1.00 51.19 187 LYS A CA 1
ATOM 1493 C C . LYS A 1 187 ? -24.634 4.689 -4.603 1.00 51.19 187 LYS A C 1
ATOM 1495 O O . LYS A 1 187 ? -23.994 3.652 -4.477 1.00 51.19 187 LYS A O 1
ATOM 1500 N N . LEU A 1 188 ? -25.037 5.390 -3.545 1.00 43.59 188 LEU A N 1
ATOM 1501 C CA . LEU A 1 188 ? -24.880 4.947 -2.147 1.00 43.59 188 LEU A CA 1
ATOM 1502 C C . LEU A 1 188 ? -25.421 3.523 -1.897 1.00 43.59 188 LEU A C 1
ATOM 1504 O O . LEU A 1 188 ? -24.935 2.818 -1.018 1.00 43.59 188 LEU A O 1
ATOM 1508 N N . SER A 1 189 ? -26.392 3.082 -2.704 1.00 45.28 189 SER A N 1
ATOM 1509 C CA . SER A 1 189 ? -26.931 1.722 -2.682 1.00 45.28 189 SER A CA 1
ATOM 1510 C C . SER A 1 189 ? -25.898 0.639 -3.002 1.00 45.28 189 SER A C 1
ATOM 1512 O O . SER A 1 189 ? -26.076 -0.478 -2.540 1.00 45.28 189 SER A O 1
ATOM 1514 N N . GLU A 1 190 ? -24.827 0.934 -3.749 1.00 47.78 190 GLU A N 1
ATOM 1515 C CA . GLU A 1 190 ? -23.806 -0.064 -4.122 1.00 47.78 190 GLU A CA 1
ATOM 1516 C C . GLU A 1 190 ? -22.858 -0.420 -2.961 1.00 47.78 190 GLU A C 1
ATOM 1518 O O . GLU A 1 190 ? -22.244 -1.481 -2.980 1.00 47.78 190 GLU A O 1
ATOM 1523 N N . LEU A 1 191 ? -22.802 0.395 -1.899 1.00 48.78 191 LEU A N 1
ATOM 1524 C CA . LEU A 1 191 ? -22.172 -0.002 -0.629 1.00 48.78 191 LEU A CA 1
ATOM 1525 C C . LEU A 1 191 ? -23.046 -0.938 0.204 1.00 48.78 191 LEU A C 1
ATOM 1527 O O . LEU A 1 191 ? -22.528 -1.742 0.973 1.00 48.78 191 LEU A O 1
ATOM 1531 N N . VAL A 1 192 ? -24.367 -0.815 0.072 1.00 47.84 192 VAL A N 1
ATOM 1532 C CA . VAL A 1 192 ? -25.340 -1.657 0.783 1.00 47.84 192 VAL A CA 1
ATOM 1533 C C . VAL A 1 192 ? -25.564 -2.972 0.030 1.00 47.84 192 VAL A C 1
ATOM 1535 O O . VAL A 1 192 ? -25.775 -4.015 0.643 1.00 47.84 192 VAL A O 1
ATOM 1538 N N . MET A 1 193 ? -25.506 -2.929 -1.301 1.00 50.91 193 MET A N 1
ATOM 1539 C CA . MET A 1 193 ? -25.696 -4.064 -2.197 1.00 50.91 193 MET A CA 1
ATOM 1540 C C . MET A 1 193 ? -24.692 -3.975 -3.358 1.00 50.91 193 MET A C 1
ATOM 1542 O O . MET A 1 193 ? -24.989 -3.351 -4.381 1.00 50.91 193 MET A O 1
ATOM 1546 N N . PRO A 1 194 ? -23.496 -4.568 -3.208 1.00 55.09 194 PRO A N 1
ATOM 1547 C CA . PRO A 1 194 ? -22.455 -4.493 -4.222 1.00 55.09 194 PRO A CA 1
ATOM 1548 C C . PRO A 1 194 ? -22.897 -5.187 -5.513 1.00 55.09 194 PRO A C 1
ATOM 1550 O O . PRO A 1 194 ? -23.330 -6.337 -5.504 1.00 55.09 194 PRO A O 1
ATOM 1553 N N . THR A 1 195 ? -22.789 -4.474 -6.634 1.00 52.50 195 THR A N 1
ATOM 1554 C CA . THR A 1 195 ? -23.075 -4.990 -7.985 1.00 52.50 195 THR A CA 1
ATOM 1555 C C . THR A 1 195 ? -21.860 -5.684 -8.607 1.00 52.50 195 THR A C 1
ATOM 1557 O O . THR A 1 195 ? -22.017 -6.493 -9.519 1.00 52.50 195 THR A O 1
ATOM 1560 N N . SER A 1 196 ? -20.654 -5.409 -8.093 1.00 57.69 196 SER A N 1
ATOM 1561 C CA . SER A 1 196 ? -19.429 -6.150 -8.409 1.00 57.69 196 SER A CA 1
ATOM 1562 C C . SER A 1 196 ? -19.336 -7.411 -7.551 1.00 57.69 196 SER A C 1
ATOM 1564 O O . SER A 1 196 ? -19.287 -7.334 -6.321 1.00 57.69 196 SER A O 1
ATOM 1566 N N . GLN A 1 197 ? -19.275 -8.568 -8.211 1.00 58.44 197 GLN A N 1
ATOM 1567 C CA . GLN A 1 197 ? -19.215 -9.875 -7.560 1.00 58.44 197 GLN A CA 1
ATOM 1568 C C . GLN A 1 197 ? -17.985 -10.011 -6.645 1.00 58.44 197 GLN A C 1
ATOM 1570 O O . GLN A 1 197 ? -18.134 -10.383 -5.486 1.00 58.44 197 GLN A O 1
ATOM 1575 N N . GLN A 1 198 ? -16.794 -9.620 -7.110 1.00 54.97 198 GLN A N 1
ATOM 1576 C CA . GLN A 1 198 ? -15.545 -9.754 -6.345 1.00 54.97 198 GLN A CA 1
ATOM 1577 C C . GLN A 1 198 ? -15.513 -8.847 -5.101 1.00 54.97 198 GLN A C 1
ATOM 1579 O O . GLN A 1 198 ? -15.044 -9.242 -4.028 1.00 54.97 198 GLN A O 1
ATOM 1584 N N . PHE A 1 199 ? -16.049 -7.629 -5.222 1.00 56.19 199 PHE A N 1
ATOM 1585 C CA . PHE A 1 199 ? -16.182 -6.712 -4.090 1.00 56.19 199 PHE A CA 1
ATOM 1586 C C . PHE A 1 199 ? -17.212 -7.230 -3.079 1.00 56.19 199 PHE A C 1
ATOM 1588 O O . PHE A 1 199 ? -16.950 -7.229 -1.877 1.00 56.19 199 PHE A O 1
ATOM 1595 N N . GLY A 1 200 ? -18.346 -7.748 -3.563 1.00 61.16 200 GLY A N 1
ATOM 1596 C CA . GLY A 1 200 ? -19.366 -8.369 -2.723 1.00 61.16 200 GLY A CA 1
ATOM 1597 C C . GLY A 1 200 ? -18.865 -9.596 -1.971 1.00 61.16 200 GLY A C 1
ATOM 1598 O O . GLY A 1 200 ? -19.088 -9.695 -0.769 1.00 61.16 200 GLY A O 1
ATOM 1599 N N . GLU A 1 201 ? -18.128 -10.487 -2.629 1.00 63.25 201 GLU A N 1
ATOM 1600 C CA . GLU A 1 201 ? -17.527 -11.670 -2.004 1.00 63.25 201 GLU A CA 1
ATOM 1601 C C . GLU A 1 201 ? -16.523 -11.287 -0.907 1.00 63.25 201 GLU A C 1
ATOM 1603 O O . GLU A 1 201 ? -16.596 -11.823 0.199 1.00 63.25 201 GLU A O 1
ATOM 1608 N N . THR A 1 202 ? -15.661 -10.292 -1.156 1.00 58.97 202 THR A N 1
ATOM 1609 C CA . THR A 1 202 ? -14.705 -9.778 -0.155 1.00 58.97 202 THR A CA 1
ATOM 1610 C C . THR A 1 202 ? -15.423 -9.177 1.055 1.00 58.97 202 THR A C 1
ATOM 1612 O O . THR A 1 202 ? -15.089 -9.487 2.201 1.00 58.97 202 THR A O 1
ATOM 1615 N N . LEU A 1 203 ? -16.436 -8.337 0.813 1.00 60.00 203 LEU A N 1
ATOM 1616 C CA . LEU A 1 203 ? -17.237 -7.738 1.880 1.00 60.00 203 LEU A CA 1
ATOM 1617 C C . LEU A 1 203 ? -17.991 -8.799 2.683 1.00 60.00 203 LEU A C 1
ATOM 1619 O O . LEU A 1 203 ? -18.050 -8.692 3.902 1.00 60.00 203 LEU A O 1
ATOM 1623 N N . VAL A 1 204 ? -18.548 -9.823 2.030 1.00 65.50 204 VAL A N 1
ATOM 1624 C CA . VAL A 1 204 ? -19.281 -10.913 2.691 1.00 65.50 204 VAL A CA 1
ATOM 1625 C C . VAL A 1 204 ? -18.347 -11.782 3.529 1.00 65.50 204 VAL A C 1
ATOM 1627 O O . VAL A 1 204 ? -18.688 -12.082 4.674 1.00 65.50 204 VAL A O 1
ATOM 1630 N N . ALA A 1 205 ? -17.177 -12.149 3.000 1.00 63.66 205 ALA A N 1
ATOM 1631 C CA . ALA A 1 205 ? -16.183 -12.951 3.711 1.00 63.66 205 ALA A CA 1
ATOM 1632 C C . ALA A 1 205 ? -15.680 -12.255 4.986 1.00 63.66 205 ALA A C 1
ATOM 1634 O O . ALA A 1 205 ? -15.434 -12.911 5.996 1.00 63.66 205 ALA A O 1
ATOM 1635 N N . CYS A 1 206 ? -15.605 -10.922 4.965 1.00 63.69 206 CYS A N 1
ATOM 1636 C CA . CYS A 1 206 ? -15.069 -10.115 6.064 1.00 63.69 206 CYS A CA 1
ATOM 1637 C C . CYS A 1 206 ? -16.163 -9.348 6.824 1.00 63.69 206 CYS A C 1
ATOM 1639 O O . CYS A 1 206 ? -15.878 -8.500 7.665 1.00 63.69 206 CYS A O 1
ATOM 1641 N N . ARG A 1 207 ? -17.447 -9.624 6.558 1.00 65.50 207 ARG A N 1
ATOM 1642 C CA . ARG A 1 207 ? -18.557 -8.798 7.069 1.00 65.50 207 ARG A CA 1
ATOM 1643 C C . ARG A 1 207 ? -18.580 -8.708 8.590 1.00 65.50 207 ARG A C 1
ATOM 1645 O O . ARG A 1 207 ? -18.978 -7.684 9.130 1.00 65.50 207 ARG A O 1
ATOM 1652 N N . ASN A 1 208 ? -18.154 -9.773 9.268 1.00 69.19 208 ASN A N 1
ATOM 1653 C CA . ASN A 1 208 ? -18.204 -9.897 10.722 1.00 69.19 208 ASN A CA 1
ATOM 1654 C C . ASN A 1 208 ? -16.966 -9.301 11.412 1.00 69.19 208 ASN A C 1
ATOM 1656 O O . ASN A 1 208 ? -17.018 -9.026 12.610 1.00 69.19 208 ASN A O 1
ATOM 1660 N N . GLU A 1 209 ? -15.879 -9.074 10.672 1.00 72.06 209 GLU A N 1
ATOM 1661 C CA . GLU A 1 209 ? -14.567 -8.721 11.210 1.00 72.06 209 GLU A CA 1
ATOM 1662 C C . GLU A 1 209 ? -13.920 -7.669 10.303 1.00 72.06 209 GLU A C 1
ATOM 1664 O O . GLU A 1 209 ? -13.551 -7.932 9.164 1.00 72.06 209 GLU A O 1
ATOM 1669 N N . GLY A 1 210 ? -13.829 -6.433 10.788 1.00 74.56 210 GLY A N 1
ATOM 1670 C CA . GLY A 1 210 ? -13.188 -5.350 10.053 1.00 74.56 210 GLY A CA 1
ATOM 1671 C C . GLY A 1 210 ? -11.702 -5.602 9.861 1.00 74.56 210 GLY A C 1
ATOM 1672 O O . GLY A 1 210 ? -11.062 -6.241 10.696 1.00 74.56 210 GLY A O 1
ATOM 1673 N N . LEU A 1 211 ? -11.172 -5.049 8.772 1.00 83.19 211 LEU A N 1
ATOM 1674 C CA . LEU A 1 211 ? -9.804 -5.294 8.335 1.00 83.19 211 LEU A CA 1
ATOM 1675 C C . LEU A 1 211 ? -8.939 -4.040 8.382 1.00 83.19 211 LEU A C 1
ATOM 1677 O O . LEU A 1 211 ? -9.321 -2.988 7.852 1.00 83.19 211 LEU A O 1
ATOM 1681 N N . MET A 1 212 ? -7.734 -4.201 8.917 1.00 88.31 212 MET A N 1
ATOM 1682 C CA . MET A 1 212 ? -6.603 -3.349 8.566 1.00 88.31 212 MET A CA 1
ATOM 1683 C C . MET A 1 212 ? -5.842 -3.988 7.417 1.00 88.31 212 MET A C 1
ATOM 1685 O O . MET A 1 212 ? -5.760 -5.207 7.309 1.00 88.31 212 MET A O 1
ATOM 1689 N N . ARG A 1 213 ? -5.240 -3.159 6.578 1.00 90.88 213 ARG A N 1
ATOM 1690 C CA . ARG A 1 213 ? -4.243 -3.594 5.614 1.00 90.88 213 ARG A CA 1
ATOM 1691 C C . ARG A 1 213 ? -2.878 -3.134 6.084 1.00 90.88 213 ARG A C 1
ATOM 1693 O O . ARG A 1 213 ? -2.695 -1.944 6.356 1.00 90.88 213 ARG A O 1
ATOM 1700 N N . LEU A 1 214 ? -1.952 -4.081 6.171 1.00 94.44 214 LEU A N 1
ATOM 1701 C CA . LEU A 1 214 ? -0.526 -3.813 6.243 1.00 94.44 214 LEU A CA 1
ATOM 1702 C C . LEU A 1 214 ? -0.000 -3.733 4.809 1.00 94.44 214 LEU A C 1
ATOM 1704 O O . LEU A 1 214 ? -0.194 -4.657 4.028 1.00 94.44 214 LEU A O 1
ATOM 1708 N N . GLU A 1 215 ? 0.623 -2.617 4.460 1.00 95.19 215 GLU A N 1
ATOM 1709 C CA . GLU A 1 215 ? 1.237 -2.336 3.162 1.00 95.19 215 GLU A CA 1
ATOM 1710 C C . GLU A 1 215 ? 2.699 -1.976 3.418 1.00 95.19 215 GLU A C 1
ATOM 1712 O O . GLU A 1 215 ? 2.982 -1.011 4.132 1.00 95.19 215 GLU A O 1
ATOM 1717 N N . LEU A 1 216 ? 3.619 -2.775 2.882 1.00 97.12 216 LEU A N 1
ATOM 1718 C CA . LEU A 1 216 ? 5.055 -2.568 3.003 1.00 97.12 216 LEU A CA 1
ATOM 1719 C C . LEU A 1 216 ? 5.617 -2.184 1.638 1.00 97.12 216 LEU A C 1
ATOM 1721 O O . LEU A 1 216 ? 5.632 -3.001 0.718 1.00 97.12 216 LEU A O 1
ATOM 1725 N N . THR A 1 217 ? 6.095 -0.949 1.512 1.00 97.19 217 THR A N 1
ATOM 1726 C CA . THR A 1 217 ? 6.852 -0.514 0.336 1.00 97.19 217 THR A CA 1
ATOM 1727 C C . THR A 1 217 ? 8.315 -0.889 0.530 1.00 97.19 217 THR A C 1
ATOM 1729 O O . THR A 1 217 ? 8.996 -0.321 1.390 1.00 97.19 217 THR A O 1
ATOM 1732 N N . VAL A 1 218 ? 8.808 -1.811 -0.289 1.00 96.94 218 VAL A N 1
ATOM 1733 C CA . VAL A 1 218 ? 10.207 -2.237 -0.304 1.00 96.94 218 VAL A CA 1
ATOM 1734 C C . VAL A 1 218 ? 10.974 -1.348 -1.280 1.00 96.94 218 VAL A C 1
ATOM 1736 O O . VAL A 1 218 ? 10.784 -1.435 -2.495 1.00 96.94 218 VAL A O 1
ATOM 1739 N N . HIS A 1 219 ? 11.839 -0.466 -0.769 1.00 95.31 219 HIS A N 1
ATOM 1740 C CA . HIS A 1 219 ? 12.649 0.428 -1.603 1.00 95.31 219 HIS A CA 1
ATOM 1741 C C . HIS A 1 219 ? 13.890 -0.285 -2.147 1.00 95.31 219 HIS A C 1
ATOM 1743 O O . HIS A 1 219 ? 15.013 -0.016 -1.725 1.00 95.31 219 HIS A O 1
ATOM 1749 N N . SER A 1 220 ? 13.673 -1.202 -3.090 1.00 92.00 220 SER A N 1
ATOM 1750 C CA . SER A 1 220 ? 14.730 -1.969 -3.744 1.00 92.00 220 SER A CA 1
ATOM 1751 C C . SER A 1 220 ? 14.614 -1.891 -5.272 1.00 92.00 220 SER A C 1
ATOM 1753 O O . SER A 1 220 ? 13.497 -1.944 -5.796 1.00 92.00 220 SER A O 1
ATOM 1755 N N . PRO A 1 221 ? 15.746 -1.786 -6.000 1.00 88.62 221 PRO A N 1
ATOM 1756 C CA . PRO A 1 221 ? 15.753 -1.809 -7.462 1.00 88.62 221 PRO A CA 1
ATOM 1757 C C . PRO A 1 221 ? 15.527 -3.211 -8.052 1.00 88.62 221 PRO A C 1
ATOM 1759 O O . PRO A 1 221 ? 15.482 -3.370 -9.270 1.00 88.62 221 PRO A O 1
ATOM 1762 N N . GLU A 1 222 ? 15.391 -4.226 -7.200 1.00 88.62 222 GLU A N 1
ATOM 1763 C CA . GLU A 1 222 ? 15.177 -5.623 -7.565 1.00 88.62 222 GLU A CA 1
ATOM 1764 C C . GLU A 1 222 ? 14.071 -6.214 -6.686 1.00 88.62 222 GLU A C 1
ATOM 1766 O O . GLU A 1 222 ? 13.919 -5.831 -5.521 1.00 88.62 222 GLU A O 1
ATOM 1771 N N . LEU A 1 223 ? 13.295 -7.153 -7.233 1.00 88.31 223 LEU A N 1
ATOM 1772 C CA . LEU A 1 223 ? 12.357 -7.925 -6.425 1.00 88.31 223 LEU A CA 1
ATOM 1773 C C . LEU A 1 223 ? 13.153 -8.877 -5.528 1.00 88.31 223 LEU A C 1
ATOM 1775 O O . LEU A 1 223 ? 13.988 -9.636 -6.015 1.00 88.31 223 LEU A O 1
ATOM 1779 N N . LYS A 1 224 ? 12.873 -8.862 -4.225 1.00 91.56 224 LYS A N 1
ATOM 1780 C CA . LYS A 1 224 ? 13.446 -9.843 -3.299 1.00 91.56 224 LYS A CA 1
ATOM 1781 C C . LYS A 1 224 ? 12.783 -11.207 -3.450 1.00 91.56 224 LYS A C 1
ATOM 1783 O O . LYS A 1 224 ? 11.646 -11.310 -3.903 1.00 91.56 224 LYS A O 1
ATOM 1788 N N . GLU A 1 225 ? 13.484 -12.248 -3.021 1.00 90.94 225 GLU A N 1
ATOM 1789 C CA . GLU A 1 225 ? 12.958 -13.613 -3.015 1.00 90.94 225 GLU A CA 1
ATOM 1790 C C . GLU A 1 225 ? 11.644 -13.713 -2.223 1.00 90.94 225 GLU A C 1
ATOM 1792 O O . GLU A 1 225 ? 11.402 -12.962 -1.271 1.00 90.94 225 GLU A O 1
ATOM 1797 N N . VAL A 1 226 ? 10.794 -14.671 -2.600 1.00 90.62 226 VAL A N 1
ATOM 1798 C CA . VAL A 1 226 ? 9.487 -14.907 -1.958 1.00 90.62 226 VAL A CA 1
ATOM 1799 C C . VAL A 1 226 ? 9.633 -15.075 -0.444 1.00 90.62 226 VAL A C 1
ATOM 1801 O O . VAL A 1 226 ? 8.861 -14.494 0.320 1.00 90.62 226 VAL A O 1
ATOM 1804 N N . GLU A 1 227 ? 10.650 -15.822 -0.009 1.00 92.56 227 GLU A N 1
ATOM 1805 C CA . GLU A 1 227 ? 10.945 -16.067 1.406 1.00 92.56 227 GLU A CA 1
ATOM 1806 C C . GLU A 1 227 ? 11.275 -14.771 2.156 1.00 92.56 227 GLU A C 1
ATOM 1808 O O . GLU A 1 227 ? 10.736 -14.531 3.234 1.00 92.56 227 GLU A O 1
ATOM 1813 N N . TRP A 1 228 ? 12.086 -13.892 1.560 1.00 94.44 228 TRP A N 1
ATOM 1814 C CA . TRP A 1 228 ? 12.454 -12.616 2.174 1.00 94.44 228 TRP A CA 1
ATOM 1815 C C . TRP A 1 228 ? 11.227 -11.716 2.364 1.00 94.44 228 TRP A C 1
ATOM 1817 O O . TRP A 1 228 ? 10.994 -11.205 3.457 1.00 94.44 228 TRP A O 1
ATOM 1827 N N . ASN A 1 229 ? 10.384 -11.584 1.333 1.00 93.44 229 ASN A N 1
ATOM 1828 C CA . ASN A 1 229 ? 9.152 -10.789 1.426 1.00 93.44 229 ASN A CA 1
ATOM 1829 C C . ASN A 1 229 ? 8.163 -11.369 2.445 1.00 93.44 229 ASN A C 1
ATOM 1831 O O . ASN A 1 229 ? 7.497 -10.623 3.165 1.00 93.44 229 ASN A O 1
ATOM 1835 N N . THR A 1 230 ? 8.078 -12.700 2.509 1.00 91.56 230 THR A N 1
ATOM 1836 C CA . THR A 1 230 ? 7.234 -13.403 3.480 1.00 91.56 230 THR A CA 1
ATOM 1837 C C . THR A 1 230 ? 7.703 -13.112 4.901 1.00 91.56 230 THR A C 1
ATOM 1839 O O . THR A 1 230 ? 6.901 -12.678 5.728 1.00 91.56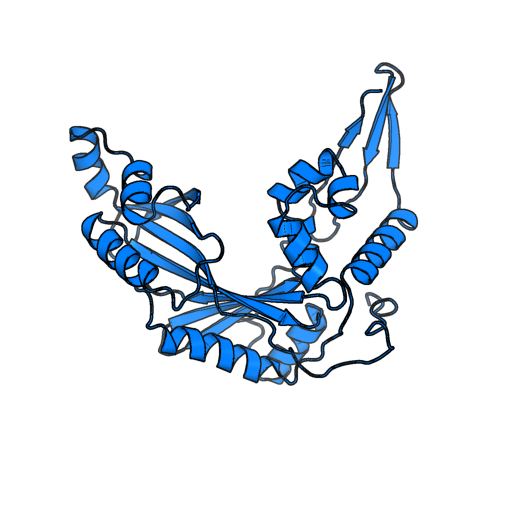 230 THR A O 1
ATOM 1842 N N . ASN A 1 231 ? 9.002 -13.260 5.168 1.00 94.06 231 ASN A N 1
ATOM 1843 C CA . ASN A 1 231 ? 9.585 -12.983 6.477 1.00 94.06 231 ASN A CA 1
ATOM 1844 C C . ASN A 1 231 ? 9.417 -11.512 6.869 1.00 94.06 231 ASN A C 1
ATOM 1846 O O . ASN A 1 231 ? 9.066 -11.233 8.009 1.00 94.06 231 ASN A O 1
ATOM 1850 N N . LEU A 1 232 ? 9.571 -10.573 5.931 1.00 95.56 232 LEU A N 1
ATOM 1851 C CA . LEU A 1 232 ? 9.368 -9.149 6.204 1.00 95.56 232 LEU A CA 1
ATOM 1852 C C . LEU A 1 232 ? 7.947 -8.855 6.724 1.00 95.56 232 LEU A C 1
ATOM 1854 O O . LEU A 1 232 ? 7.784 -8.162 7.732 1.00 95.56 232 LEU A O 1
ATOM 1858 N N . ILE A 1 233 ? 6.912 -9.394 6.068 1.00 93.94 233 ILE A N 1
ATOM 1859 C CA . ILE A 1 233 ? 5.519 -9.246 6.521 1.00 93.94 233 ILE A CA 1
ATOM 1860 C C . ILE A 1 233 ? 5.315 -9.922 7.877 1.00 93.94 233 ILE A C 1
ATOM 1862 O O . ILE A 1 233 ? 4.772 -9.295 8.787 1.00 93.94 233 ILE A O 1
ATOM 1866 N N . VAL A 1 234 ? 5.765 -11.171 8.030 1.00 92.38 234 VAL A N 1
ATOM 1867 C CA . VAL A 1 234 ? 5.596 -11.947 9.268 1.00 92.38 234 VAL A CA 1
ATOM 1868 C C . VAL A 1 234 ? 6.263 -11.248 10.451 1.00 92.38 234 VAL A C 1
ATOM 1870 O O . VAL A 1 234 ? 5.605 -11.028 11.464 1.00 92.38 234 VAL A O 1
ATOM 1873 N N . ASN A 1 235 ? 7.510 -10.804 10.303 1.00 94.38 235 ASN A N 1
ATOM 1874 C CA . ASN A 1 235 ? 8.250 -10.091 11.345 1.00 94.38 235 ASN A CA 1
ATOM 1875 C C . ASN A 1 235 ? 7.567 -8.767 11.712 1.00 94.38 235 ASN A C 1
ATOM 1877 O O . ASN A 1 235 ? 7.483 -8.408 12.886 1.00 94.38 235 ASN A O 1
ATOM 1881 N N . THR A 1 236 ? 7.025 -8.048 10.723 1.00 95.31 236 THR A N 1
ATOM 1882 C CA . THR A 1 236 ? 6.284 -6.805 10.982 1.00 95.31 236 THR A CA 1
ATOM 1883 C C . THR A 1 236 ? 4.995 -7.072 11.763 1.00 95.31 236 THR A C 1
ATOM 1885 O O . THR A 1 236 ? 4.635 -6.305 12.656 1.00 95.31 236 THR A O 1
ATOM 1888 N N . LEU A 1 237 ? 4.292 -8.165 11.464 1.00 92.56 237 LEU A N 1
ATOM 1889 C CA . LEU A 1 237 ? 3.086 -8.563 12.193 1.00 92.56 237 LEU A CA 1
ATOM 1890 C C . LEU A 1 237 ? 3.397 -9.057 13.599 1.00 92.56 237 LEU A C 1
ATOM 1892 O O . LEU A 1 237 ? 2.663 -8.724 14.525 1.00 92.56 237 LEU A O 1
ATOM 1896 N N . GLU A 1 238 ? 4.479 -9.814 13.763 1.00 93.19 238 GLU A N 1
ATOM 1897 C CA . GLU A 1 238 ? 4.959 -10.266 15.065 1.00 93.19 238 GLU A CA 1
ATOM 1898 C C . GLU A 1 238 ? 5.333 -9.069 15.943 1.00 93.19 238 GLU A C 1
ATOM 1900 O O . GLU A 1 238 ? 4.894 -8.981 17.090 1.00 93.19 238 GLU A O 1
ATOM 1905 N N . PHE A 1 239 ? 6.027 -8.078 15.380 1.00 94.62 239 PHE A N 1
ATOM 1906 C CA . PHE A 1 239 ? 6.290 -6.810 16.056 1.00 94.62 239 PHE A CA 1
ATOM 1907 C C . PHE A 1 239 ? 4.990 -6.109 16.483 1.00 94.62 239 PHE A C 1
ATOM 1909 O O . PHE A 1 239 ? 4.892 -5.614 17.603 1.00 94.62 239 PHE A O 1
ATOM 1916 N N . LEU A 1 240 ? 3.959 -6.103 15.634 1.00 93.94 240 LEU A N 1
ATOM 1917 C CA . LEU A 1 240 ? 2.652 -5.514 15.942 1.00 93.94 240 LEU A CA 1
ATOM 1918 C C . LEU A 1 240 ? 1.744 -6.412 16.803 1.00 93.94 240 LEU A C 1
ATOM 1920 O O . LEU A 1 240 ? 0.639 -5.989 17.149 1.00 93.94 240 LEU A O 1
ATOM 1924 N N . HIS A 1 241 ? 2.161 -7.627 17.171 1.00 90.88 241 HIS A N 1
ATOM 1925 C CA . HIS A 1 241 ? 1.288 -8.614 17.813 1.00 90.88 241 HIS A CA 1
ATOM 1926 C C . HIS A 1 241 ? 0.769 -8.169 19.185 1.00 90.88 241 HIS A C 1
ATOM 1928 O O . HIS A 1 241 ? -0.322 -8.548 19.584 1.00 90.88 241 HIS A O 1
ATOM 1934 N N . ASN A 1 242 ? 1.505 -7.325 19.905 1.00 90.44 242 ASN A N 1
ATOM 1935 C CA . ASN A 1 242 ? 1.038 -6.777 21.183 1.00 90.44 242 ASN A CA 1
ATOM 1936 C C . ASN A 1 242 ? 0.391 -5.392 21.037 1.00 90.44 242 ASN A C 1
ATOM 1938 O O . ASN A 1 242 ? 0.062 -4.751 22.035 1.00 90.44 242 ASN A O 1
ATOM 1942 N N . CYS A 1 243 ? 0.218 -4.900 19.807 1.00 92.25 243 CYS A N 1
ATOM 1943 C CA . CYS A 1 243 ? -0.504 -3.662 19.570 1.00 92.25 243 CYS A CA 1
ATOM 1944 C C . CYS A 1 243 ? -1.987 -3.884 19.871 1.00 92.25 243 CYS A C 1
ATOM 1946 O O . CYS A 1 243 ? -2.583 -4.884 19.470 1.00 92.25 243 CYS A O 1
ATOM 1948 N N . ARG A 1 244 ? -2.603 -2.936 20.573 1.00 89.12 244 ARG A N 1
ATOM 1949 C CA . ARG A 1 244 ? -4.022 -3.014 20.914 1.00 89.12 244 ARG A CA 1
ATOM 1950 C C . ARG A 1 244 ? -4.882 -2.900 19.657 1.00 89.12 244 ARG A C 1
ATOM 1952 O O . ARG A 1 244 ? -4.722 -1.962 18.868 1.00 89.12 244 ARG A O 1
ATOM 1959 N N . THR A 1 245 ? -5.836 -3.815 19.511 1.00 87.50 245 THR A N 1
ATOM 1960 C CA . THR A 1 245 ? -6.760 -3.861 18.376 1.00 87.50 245 THR A CA 1
ATOM 1961 C C . THR A 1 245 ? -8.203 -4.109 18.821 1.00 87.50 245 THR A C 1
ATOM 1963 O O . THR A 1 245 ? -8.509 -4.474 19.959 1.00 87.50 245 THR A O 1
ATOM 1966 N N . PHE A 1 246 ? -9.132 -3.883 17.899 1.00 82.69 246 PHE A N 1
ATOM 1967 C CA . PHE A 1 246 ? -10.562 -4.041 18.111 1.00 82.69 246 PHE A CA 1
ATOM 1968 C C . PHE A 1 246 ? -11.134 -4.885 16.980 1.00 82.69 246 PHE A C 1
ATOM 1970 O O . PHE A 1 246 ? -11.062 -4.473 15.821 1.00 82.69 246 PHE A O 1
ATOM 1977 N N . ALA A 1 247 ? -11.770 -6.020 17.270 1.00 80.31 247 ALA A N 1
ATOM 1978 C CA . ALA A 1 247 ? -12.610 -6.627 16.240 1.00 80.31 247 ALA A CA 1
ATOM 1979 C C . ALA A 1 247 ? -13.848 -5.744 16.082 1.00 80.31 247 ALA A C 1
ATOM 1981 O O . ALA A 1 247 ? -14.518 -5.422 17.054 1.00 80.31 247 ALA A O 1
ATOM 1982 N N . THR A 1 248 ? -14.141 -5.266 14.883 1.00 77.06 248 THR A N 1
ATOM 1983 C CA . THR A 1 248 ? -15.325 -4.435 14.619 1.00 77.06 248 THR A CA 1
ATOM 1984 C C . THR A 1 248 ? -15.781 -4.717 13.205 1.00 77.06 248 THR A C 1
ATOM 1986 O O . THR A 1 248 ? -15.020 -4.461 12.282 1.00 77.06 248 THR A O 1
ATOM 1989 N N . SER A 1 249 ? -16.997 -5.227 13.012 1.00 77.19 249 SER A N 1
ATOM 1990 C CA . SER A 1 249 ? -17.535 -5.526 11.679 1.00 77.19 249 SER A CA 1
ATOM 1991 C C . SER A 1 249 ? -17.595 -4.289 10.779 1.00 77.19 249 SER A C 1
ATOM 1993 O O . SER A 1 249 ? -17.734 -3.162 11.261 1.00 77.19 249 SER A O 1
ATOM 1995 N N . TYR A 1 250 ? -17.563 -4.491 9.460 1.00 75.75 250 TYR A N 1
ATOM 1996 C CA . TYR A 1 250 ? -17.837 -3.407 8.510 1.00 75.75 250 TYR A CA 1
ATOM 1997 C C . TYR A 1 250 ? -19.228 -2.799 8.715 1.00 75.75 250 TYR A C 1
ATOM 1999 O O . TYR A 1 250 ? -19.370 -1.586 8.623 1.00 75.75 250 TYR A O 1
ATOM 2007 N N . GLU A 1 251 ? -20.228 -3.603 9.088 1.00 74.00 251 GLU A N 1
ATOM 2008 C CA . GLU A 1 251 ? -21.567 -3.111 9.433 1.00 74.00 251 GLU A CA 1
ATOM 2009 C C . GLU A 1 251 ? -21.528 -2.098 10.586 1.00 74.00 251 GLU A C 1
ATOM 2011 O O . GLU A 1 251 ? -22.091 -1.012 10.476 1.00 74.00 251 GLU A O 1
ATOM 2016 N N . LYS A 1 252 ? -20.806 -2.401 11.673 1.00 76.62 252 LYS A N 1
ATOM 2017 C CA . LYS A 1 252 ? -20.654 -1.466 12.796 1.00 76.62 252 LYS A CA 1
ATOM 2018 C C . LYS A 1 252 ? -19.913 -0.192 12.386 1.00 76.62 252 LYS A C 1
ATOM 2020 O O . LYS A 1 252 ? -20.311 0.894 12.796 1.00 76.62 252 LYS A O 1
ATOM 2025 N N . GLN A 1 253 ? -18.861 -0.311 11.573 1.00 76.75 253 GLN A N 1
ATOM 2026 C CA . GLN A 1 253 ? -18.124 0.852 11.058 1.00 76.75 253 GLN A CA 1
ATOM 2027 C C . GLN A 1 253 ? -19.007 1.729 10.160 1.00 76.75 253 GLN A C 1
ATOM 2029 O O . GLN A 1 253 ? -18.959 2.955 10.250 1.00 76.75 253 GLN A O 1
ATOM 2034 N N . TRP A 1 254 ? -19.845 1.107 9.330 1.00 74.06 254 TRP A N 1
ATOM 2035 C CA . TRP A 1 254 ? -20.828 1.792 8.500 1.00 74.06 254 TRP A CA 1
ATOM 2036 C C . TRP A 1 254 ? -21.881 2.513 9.339 1.00 74.06 254 TRP A C 1
ATOM 2038 O O . TRP A 1 254 ? -22.128 3.694 9.113 1.00 74.06 254 TRP A O 1
ATOM 2048 N N . MET A 1 255 ? -22.456 1.847 10.343 1.00 73.06 255 MET A N 1
ATOM 2049 C CA . MET A 1 255 ? -23.430 2.469 11.244 1.00 73.06 255 MET A CA 1
ATOM 2050 C C . MET A 1 255 ? -22.827 3.656 11.997 1.00 73.06 255 MET A C 1
ATOM 2052 O O . MET A 1 255 ? -23.440 4.717 12.034 1.00 73.06 255 MET A O 1
ATOM 2056 N N . ALA A 1 256 ? -21.590 3.537 12.488 1.00 71.31 256 ALA A N 1
ATOM 2057 C CA . ALA A 1 256 ? -20.888 4.653 13.120 1.00 71.31 256 ALA A CA 1
ATOM 2058 C C . ALA A 1 256 ? -20.690 5.844 12.160 1.00 71.31 256 ALA A C 1
ATOM 2060 O O . ALA A 1 256 ? -20.849 7.000 12.559 1.00 71.31 256 ALA A O 1
ATOM 2061 N N . LEU A 1 257 ? -20.383 5.586 10.883 1.00 70.44 257 LEU A N 1
ATOM 2062 C CA . LEU A 1 257 ? -20.316 6.632 9.860 1.00 70.44 257 LEU A CA 1
ATOM 2063 C C . LEU A 1 257 ? -21.687 7.289 9.631 1.00 70.44 257 LEU A C 1
ATOM 2065 O O . LEU A 1 257 ? -21.774 8.518 9.609 1.00 70.44 257 LEU A O 1
ATOM 2069 N N . VAL A 1 258 ? -22.749 6.492 9.480 1.00 66.25 258 VAL A N 1
ATOM 2070 C CA . VAL A 1 258 ? -24.129 6.972 9.285 1.00 66.25 258 VAL A CA 1
ATOM 2071 C C . VAL A 1 258 ? -24.589 7.822 10.470 1.00 66.25 258 VAL A C 1
ATOM 2073 O O . VAL A 1 258 ? -25.139 8.903 10.265 1.00 66.25 258 VAL A O 1
ATOM 2076 N N . ASP A 1 259 ? -24.302 7.396 11.697 1.00 64.38 259 ASP A N 1
ATOM 2077 C CA . ASP A 1 259 ? -24.647 8.142 12.906 1.00 64.38 259 ASP A CA 1
ATOM 2078 C C . ASP A 1 259 ? -23.893 9.476 12.979 1.00 64.38 259 ASP A C 1
ATOM 2080 O O . ASP A 1 259 ? -24.482 10.508 13.308 1.00 64.38 259 ASP A O 1
ATOM 2084 N N . GLN A 1 260 ? -22.602 9.511 12.624 1.00 61.25 260 GLN A N 1
ATOM 2085 C CA . GLN A 1 260 ? -21.840 10.767 12.570 1.00 61.25 260 GLN A CA 1
ATOM 2086 C C . GLN A 1 260 ? -22.383 11.726 11.504 1.00 61.25 260 GLN A C 1
ATOM 2088 O O . GLN A 1 260 ? -22.473 12.927 11.756 1.00 61.25 260 GLN A O 1
ATOM 2093 N N . ILE A 1 261 ? -22.773 11.205 10.340 1.00 59.84 261 ILE A N 1
ATOM 2094 C CA . ILE A 1 261 ? -23.429 11.968 9.271 1.00 59.84 261 ILE A CA 1
ATOM 2095 C C . ILE A 1 261 ? -24.759 12.547 9.759 1.00 59.84 261 ILE A C 1
ATOM 2097 O O . ILE A 1 261 ? -25.024 13.737 9.578 1.00 59.84 261 ILE A O 1
ATOM 2101 N N . HIS A 1 262 ? -25.600 11.714 10.377 1.00 58.16 262 HIS A N 1
ATOM 2102 C CA . HIS A 1 262 ? -26.923 12.126 10.833 1.00 58.16 262 HIS A CA 1
ATOM 2103 C C . HIS A 1 262 ? -26.821 13.224 11.900 1.00 58.16 262 HIS A C 1
ATOM 2105 O O . HIS A 1 262 ? -27.594 14.185 11.879 1.00 58.16 262 HIS A O 1
ATOM 2111 N N . ASN A 1 263 ? -25.836 13.108 12.795 1.00 55.97 263 ASN A N 1
ATOM 2112 C CA . ASN A 1 263 ? -25.656 14.004 13.931 1.00 55.97 263 ASN A CA 1
ATOM 2113 C C . ASN A 1 263 ? -24.833 15.271 13.617 1.00 55.97 263 ASN A C 1
ATOM 2115 O O . ASN A 1 263 ? -24.851 16.208 14.418 1.00 55.97 263 ASN A O 1
ATOM 2119 N N . LYS A 1 264 ? -24.117 15.352 12.481 1.00 53.88 264 LYS A N 1
ATOM 2120 C CA . LYS A 1 264 ? -23.294 16.522 12.110 1.00 53.88 264 LYS A CA 1
ATOM 2121 C C . LYS A 1 264 ? -23.616 17.045 10.704 1.00 53.88 264 LYS A C 1
ATOM 2123 O O . LYS A 1 264 ? -23.119 16.546 9.705 1.00 53.88 264 LYS A O 1
ATOM 2128 N N . HIS A 1 265 ? -24.398 18.129 10.674 1.00 52.09 265 HIS A N 1
ATOM 2129 C CA . HIS A 1 265 ? -24.568 19.111 9.589 1.00 52.09 265 HIS A CA 1
ATOM 2130 C C . HIS A 1 265 ? -24.530 18.581 8.142 1.00 52.09 265 HIS A C 1
ATOM 2132 O O . HIS A 1 265 ? -23.613 18.888 7.381 1.00 52.09 265 HIS A O 1
ATOM 2138 N N . THR A 1 266 ? -25.603 17.912 7.718 1.00 55.50 266 THR A N 1
ATOM 2139 C CA . THR A 1 266 ? -25.964 17.896 6.292 1.00 55.50 266 THR A CA 1
ATOM 2140 C C . THR A 1 266 ? -26.494 19.283 5.916 1.00 55.50 266 THR A C 1
ATOM 2142 O O . THR A 1 266 ? -27.540 19.704 6.412 1.00 55.50 266 THR A O 1
ATOM 2145 N N . LEU A 1 267 ? -25.770 20.026 5.073 1.00 52.78 267 LEU A N 1
ATOM 2146 C CA . LEU A 1 267 ? -26.254 21.299 4.532 1.00 52.78 267 LEU A CA 1
ATOM 2147 C C . LEU A 1 267 ? -27.029 21.008 3.246 1.00 52.78 267 LEU A C 1
ATOM 2149 O O . LEU A 1 267 ? -26.432 20.640 2.236 1.00 52.78 267 LEU A O 1
ATOM 2153 N N . CYS A 1 268 ? -28.345 21.187 3.287 1.00 52.03 268 CYS A N 1
ATOM 2154 C CA . CYS A 1 268 ? -29.204 21.131 2.111 1.00 52.03 268 CYS A CA 1
ATOM 2155 C C . CYS A 1 268 ? -29.442 22.559 1.599 1.00 52.03 268 CYS A C 1
ATOM 2157 O O . CYS A 1 268 ? -29.989 23.393 2.317 1.00 52.03 268 CYS A O 1
ATOM 2159 N N . ILE A 1 269 ? -29.023 22.846 0.369 1.00 55.72 269 ILE A N 1
ATOM 2160 C CA . ILE A 1 269 ? -29.232 24.118 -0.325 1.00 55.72 269 ILE A CA 1
ATOM 2161 C C . ILE A 1 269 ? -30.197 23.862 -1.481 1.00 55.72 269 ILE A C 1
ATOM 2163 O O . ILE A 1 269 ? -29.893 23.102 -2.395 1.00 55.72 269 ILE A O 1
ATOM 2167 N N . TYR A 1 270 ? -31.354 24.517 -1.463 1.00 58.19 270 TYR A N 1
ATOM 2168 C CA . TYR A 1 270 ? -32.276 24.511 -2.595 1.00 58.19 270 TYR A CA 1
ATOM 2169 C C . TYR A 1 270 ? -32.005 25.720 -3.498 1.00 58.19 270 TYR A C 1
ATOM 2171 O O . TYR A 1 270 ? -32.105 26.869 -3.061 1.00 58.19 270 TYR A O 1
ATOM 2179 N N . PHE A 1 271 ? -31.665 25.465 -4.758 1.00 66.88 271 PHE A N 1
ATOM 2180 C CA . PHE A 1 271 ? -31.422 26.481 -5.775 1.00 66.88 271 PHE A CA 1
ATOM 2181 C C . PHE A 1 271 ? -32.720 26.760 -6.538 1.00 66.88 271 PHE A C 1
ATOM 2183 O O . PHE A 1 271 ? -33.120 26.026 -7.441 1.00 66.88 271 PHE A O 1
ATOM 2190 N N . HIS A 1 272 ? -33.411 27.829 -6.137 1.00 57.94 272 HIS A N 1
ATOM 2191 C CA . HIS A 1 272 ? -34.783 28.105 -6.573 1.00 57.94 272 HIS A CA 1
ATOM 2192 C C . HIS A 1 272 ? -34.924 28.385 -8.081 1.00 57.94 272 HIS A C 1
ATOM 2194 O O . HIS A 1 272 ? -35.991 28.139 -8.639 1.00 57.94 272 HIS A O 1
ATOM 2200 N N . LYS A 1 273 ? -33.902 28.926 -8.757 1.00 70.56 273 LYS A N 1
ATOM 2201 C CA . LYS A 1 273 ? -33.996 29.244 -10.196 1.00 70.56 273 LYS A CA 1
ATOM 2202 C C . LYS A 1 273 ? -33.790 28.011 -11.071 1.00 70.56 273 LYS A C 1
ATOM 2204 O O . LYS A 1 273 ? -34.347 27.926 -12.157 1.00 70.56 273 LYS A O 1
ATOM 2209 N N . GLU A 1 274 ? -32.995 27.075 -10.581 1.00 67.00 274 GLU A N 1
ATOM 2210 C CA . GLU A 1 274 ? -32.558 25.873 -11.277 1.00 67.00 274 GLU A CA 1
ATOM 2211 C C . GLU A 1 274 ? -33.394 24.645 -10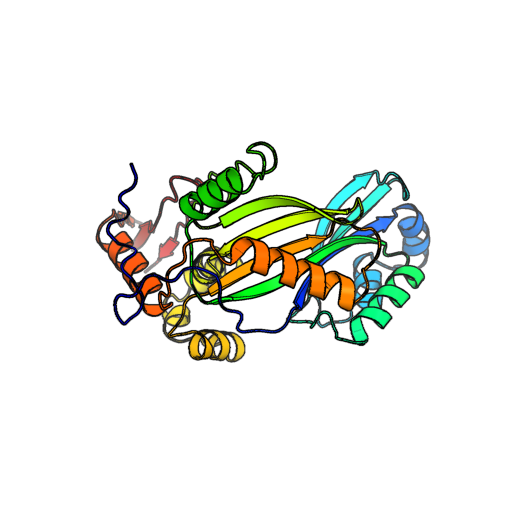.889 1.00 67.00 274 GLU A C 1
ATOM 2213 O O . GLU A 1 274 ? -33.120 23.559 -11.385 1.00 67.00 274 GLU A O 1
ATOM 2218 N N . HIS A 1 275 ? -34.365 24.803 -9.976 1.00 56.53 275 HIS A N 1
ATOM 2219 C CA . HIS A 1 275 ? -35.153 23.716 -9.375 1.00 56.53 275 HIS A CA 1
ATOM 2220 C C . HIS A 1 275 ? -34.297 22.558 -8.833 1.00 56.53 275 HIS A C 1
ATOM 2222 O O . HIS A 1 275 ? -34.747 21.422 -8.729 1.00 56.53 275 HIS A O 1
ATOM 2228 N N . SER A 1 276 ? -33.059 22.852 -8.434 1.00 47.97 276 SER A N 1
ATOM 2229 C CA . SER A 1 276 ? -32.086 21.838 -8.038 1.00 47.97 276 SER A CA 1
ATOM 2230 C C . SER A 1 276 ? -31.845 21.839 -6.534 1.00 47.97 276 SER A C 1
ATOM 2232 O O . SER A 1 276 ? -31.924 22.864 -5.852 1.00 47.97 276 SER A O 1
ATOM 2234 N N . LEU A 1 277 ? -31.551 20.657 -6.003 1.00 42.31 277 LEU A N 1
ATOM 2235 C CA . LEU A 1 277 ? -31.214 20.436 -4.607 1.00 42.31 277 LEU A CA 1
ATOM 2236 C C . LEU A 1 277 ? -29.721 20.100 -4.516 1.00 42.31 277 LEU A C 1
ATOM 2238 O O . LEU A 1 277 ? -29.272 19.026 -4.913 1.00 42.31 277 LEU A O 1
ATOM 2242 N N . GLY A 1 278 ? -28.928 21.025 -3.988 1.00 51.31 278 GLY A N 1
ATOM 2243 C CA . GLY A 1 278 ? -27.555 20.748 -3.589 1.00 51.31 278 GLY A CA 1
ATOM 2244 C C . GLY A 1 278 ? -27.536 20.219 -2.164 1.00 51.31 278 GLY A C 1
ATOM 2245 O O . GLY A 1 278 ? -28.149 20.807 -1.277 1.00 51.31 278 GLY A O 1
ATOM 2246 N N . TYR A 1 279 ? -26.806 19.142 -1.909 1.00 54.03 279 TYR A N 1
ATOM 2247 C CA . TYR A 1 279 ? -26.493 18.756 -0.539 1.00 54.03 279 TYR A CA 1
ATOM 2248 C C . TYR A 1 279 ? -24.985 18.605 -0.380 1.00 54.03 279 TYR A C 1
ATOM 2250 O O . TYR A 1 279 ? -24.298 18.014 -1.214 1.00 54.03 279 TYR A O 1
ATOM 2258 N N . CYS A 1 280 ? -24.457 19.175 0.699 1.00 55.31 280 CYS A N 1
ATOM 2259 C CA . CYS A 1 280 ? -23.072 18.997 1.101 1.00 55.31 280 CYS A CA 1
ATOM 2260 C C . CYS A 1 280 ? -23.047 18.015 2.265 1.00 55.31 280 CYS A C 1
ATOM 2262 O O . CYS A 1 280 ? -23.682 18.249 3.295 1.00 55.31 280 CYS A O 1
ATOM 2264 N N . HIS A 1 281 ? -22.349 16.901 2.064 1.00 52.22 281 HIS A N 1
ATOM 2265 C CA . HIS A 1 281 ? -22.434 15.759 2.964 1.00 52.22 281 HIS A CA 1
ATOM 2266 C C . HIS A 1 281 ? -21.240 15.643 3.916 1.00 52.22 281 HIS A C 1
ATOM 2268 O O . HIS A 1 281 ? -21.333 14.911 4.896 1.00 52.22 281 HIS A O 1
ATOM 2274 N N . TRP A 1 282 ? -20.121 16.335 3.656 1.00 55.94 282 TRP A N 1
ATOM 2275 C CA . TRP A 1 282 ? -18.935 16.225 4.505 1.00 55.94 282 TRP A CA 1
ATOM 2276 C C . TRP A 1 282 ? -17.866 17.280 4.184 1.00 55.94 282 TRP A C 1
ATOM 2278 O O . TRP A 1 282 ? -17.474 17.454 3.030 1.00 55.94 282 TRP A O 1
ATOM 2288 N N . PHE A 1 283 ? -17.346 17.935 5.224 1.00 50.16 283 PHE A N 1
ATOM 2289 C CA . PHE A 1 283 ? -16.019 18.548 5.215 1.00 50.16 283 PHE A CA 1
ATOM 2290 C C . PHE A 1 283 ? -15.098 17.647 6.041 1.00 50.16 283 PHE A C 1
ATOM 2292 O O . PHE A 1 283 ? -15.246 17.592 7.267 1.00 50.16 283 PHE A O 1
ATOM 2299 N N . ASN A 1 284 ? -14.135 16.959 5.419 1.00 50.34 284 ASN A N 1
ATOM 2300 C CA . ASN A 1 284 ? -13.066 16.344 6.199 1.00 50.34 284 ASN A CA 1
ATOM 2301 C C . ASN A 1 284 ? -12.170 17.479 6.717 1.00 50.34 284 ASN A C 1
ATOM 2303 O O . ASN A 1 284 ? -11.350 18.034 5.990 1.00 50.34 284 ASN A O 1
ATOM 2307 N N . LYS A 1 285 ? -12.370 17.882 7.978 1.00 51.00 285 LYS A N 1
ATOM 2308 C CA . LYS A 1 285 ? -11.637 19.002 8.597 1.00 51.00 285 LYS A CA 1
ATOM 2309 C C . LYS A 1 285 ? -10.120 18.773 8.604 1.00 51.00 285 LYS A C 1
ATOM 2311 O O . LYS A 1 285 ? -9.366 19.744 8.585 1.00 51.00 285 LYS A O 1
ATOM 2316 N N . THR A 1 286 ? -9.701 17.512 8.632 1.00 48.72 286 THR A N 1
ATOM 2317 C CA . THR A 1 286 ? -8.303 17.099 8.731 1.00 48.72 286 THR A CA 1
ATOM 2318 C C . THR A 1 286 ? -7.634 17.089 7.357 1.00 48.72 286 THR A C 1
ATOM 2320 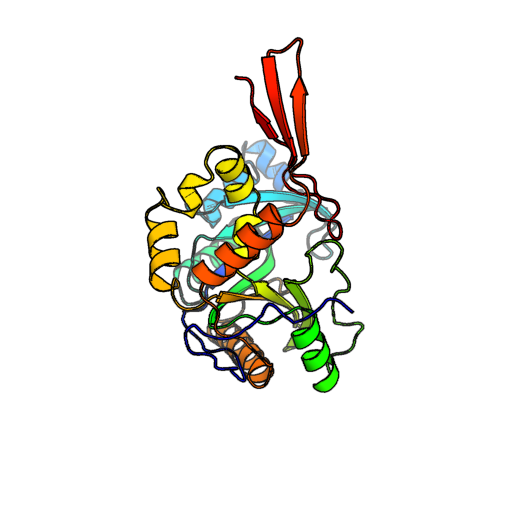O O . THR A 1 286 ? -6.597 17.724 7.197 1.00 48.72 286 THR A O 1
ATOM 2323 N N . THR A 1 287 ? -8.253 16.470 6.346 1.00 54.28 287 THR A N 1
ATOM 2324 C CA . THR A 1 287 ? -7.684 16.390 4.985 1.00 54.28 287 THR A CA 1
ATOM 2325 C C . THR A 1 287 ? -8.038 17.572 4.086 1.00 54.28 287 THR A C 1
ATOM 2327 O O . THR A 1 287 ? -7.439 17.753 3.030 1.00 54.28 287 THR A O 1
ATOM 2330 N N . LYS A 1 288 ? -8.990 18.414 4.510 1.00 51.53 288 LYS A N 1
ATOM 2331 C CA . LYS A 1 288 ? -9.557 19.542 3.749 1.00 51.53 288 LYS A CA 1
ATOM 2332 C C . LYS A 1 288 ? -10.223 19.143 2.430 1.00 51.53 288 LYS A C 1
ATOM 2334 O O . LYS A 1 288 ? -10.552 20.017 1.630 1.00 51.53 288 LYS A O 1
ATOM 2339 N N . GLU A 1 289 ? -10.456 17.855 2.203 1.00 49.28 289 GLU A N 1
ATOM 2340 C CA . GLU A 1 289 ? -11.182 17.398 1.027 1.00 49.28 289 GLU A CA 1
ATOM 2341 C C . GLU A 1 289 ? -12.691 17.617 1.193 1.00 49.28 289 GLU A C 1
ATOM 2343 O O . GLU A 1 289 ? -13.276 17.306 2.236 1.00 49.28 289 GLU A O 1
ATOM 2348 N N . ILE A 1 290 ? -13.318 18.154 0.142 1.00 45.00 290 ILE A N 1
ATOM 2349 C CA . ILE A 1 290 ? -14.761 18.394 0.069 1.00 45.00 290 ILE A CA 1
ATOM 2350 C C . ILE A 1 290 ? -15.355 17.417 -0.946 1.00 45.00 290 ILE A C 1
ATOM 2352 O O . ILE A 1 290 ? -15.007 17.461 -2.124 1.00 45.00 290 ILE A O 1
ATOM 2356 N N . SER A 1 291 ? -16.300 16.580 -0.522 1.00 47.81 291 SER A N 1
ATOM 2357 C CA . SER A 1 291 ? -17.185 15.866 -1.448 1.00 47.81 291 SER A CA 1
ATOM 2358 C C . SER A 1 291 ? -18.468 16.683 -1.631 1.00 47.81 291 SER A C 1
ATOM 2360 O O . SER A 1 291 ? -19.351 16.656 -0.771 1.00 47.81 291 SER A O 1
ATOM 2362 N N . GLN A 1 292 ? -18.565 17.446 -2.722 1.00 40.62 292 GLN A N 1
ATOM 2363 C CA . GLN A 1 292 ? -19.791 18.164 -3.100 1.00 40.62 292 GLN A CA 1
ATOM 2364 C C . GLN A 1 292 ? -20.611 17.319 -4.077 1.00 40.62 292 GLN A C 1
ATOM 2366 O O . GLN A 1 292 ? -20.042 16.695 -4.973 1.00 40.62 292 GLN A O 1
ATOM 2371 N N . LYS A 1 293 ? -21.942 17.329 -3.940 1.00 46.22 293 LYS A N 1
ATOM 2372 C CA . LYS A 1 293 ? -22.855 16.762 -4.937 1.00 46.22 293 LYS A CA 1
ATOM 2373 C C . LYS A 1 293 ? -23.901 17.789 -5.359 1.00 46.22 293 LYS A C 1
ATOM 2375 O O . LYS A 1 293 ? -24.428 18.539 -4.539 1.00 46.22 293 LYS A O 1
ATOM 2380 N N . TRP A 1 294 ? -24.217 17.759 -6.647 1.00 35.38 294 TRP A N 1
ATOM 2381 C CA . TRP A 1 294 ? -25.317 18.481 -7.269 1.00 35.38 294 TRP A CA 1
ATOM 2382 C C . TRP A 1 294 ? -26.406 17.470 -7.610 1.00 35.38 294 TRP A C 1
ATOM 2384 O O . TRP A 1 294 ? -26.126 16.480 -8.286 1.00 35.38 294 TRP A O 1
ATOM 2394 N N . LEU A 1 295 ? -27.630 17.691 -7.139 1.00 33.94 295 LEU A N 1
ATOM 2395 C CA . LEU A 1 295 ? -28.795 16.959 -7.617 1.00 33.94 295 LEU A CA 1
ATOM 2396 C C . LEU A 1 295 ? -29.680 17.960 -8.366 1.00 33.94 295 LEU A C 1
ATOM 2398 O O . LEU A 1 295 ? -30.319 18.813 -7.756 1.00 33.94 295 LEU A O 1
ATOM 2402 N N . ALA A 1 296 ? -29.680 17.896 -9.696 1.00 27.72 296 ALA A N 1
ATOM 2403 C CA . ALA A 1 296 ? -30.745 18.515 -10.475 1.00 27.72 296 ALA A CA 1
ATOM 2404 C C . ALA A 1 296 ? -31.966 17.594 -10.364 1.00 27.72 296 ALA A C 1
ATOM 2406 O O . ALA A 1 296 ? -31.851 16.408 -10.682 1.00 27.72 296 ALA A O 1
ATOM 2407 N N . ILE A 1 297 ? -33.071 18.115 -9.831 1.00 32.53 297 ILE A N 1
ATOM 2408 C CA . ILE A 1 297 ? -34.376 17.446 -9.859 1.00 32.53 297 ILE A CA 1
ATOM 2409 C C . ILE A 1 297 ? -35.121 17.979 -11.079 1.00 32.53 297 ILE A C 1
ATOM 2411 O O . ILE A 1 297 ? -35.058 19.210 -11.294 1.00 32.53 297 ILE A O 1
#